Protein AF-0000000068096746 (afdb_homodimer)

InterPro domains:
  IPR000836 Phosphoribosyltransferase domain [PF00156] (31-153)
  IPR000836 Phosphoribosyltransferase domain [cd06223] (45-179)
  IPR005764 Adenine phosphoribosyl transferase [MF_00004] (11-180)
  IPR005764 Adenine phosphoribosyl transferase [TIGR01090] (11-179)
  IPR029057 Phosphoribosyltransferase-like [G3DSA:3.40.50.2020] (1-183)
  IPR029057 Phosphoribosyltransferase-like [SSF53271] (13-180)
  IPR050120 Adenine phosphoribosyltransferase [PTHR11776] (5-178)

Radius of gyration: 19.57 Å; Cα contacts (8 Å, |Δi|>4): 819; chains: 2; bounding box: 42×50×50 Å

Secondary structure (DSSP, 8-state):
-PPPHHHHHHHHHTSEEEET-SSTT-EEEETHHHHHSHHHHHHHHHHHHHHHTTTT--EEEEETTTTHHHHHHHHHHHT-EEEEEBSTT---S-EEEEEEE-SSSEEEEEEEGGG--TT-EEEEEEEEESSSHHHHHHHHHHHHTT-EEEEEEEEEE-GGG-HHHHHHHTT-EEEEEEE----/-PPPHHHHHHHHHTSEEEET-SSTT-EEEETHHHHHSHHHHHHHHHHHHHHHTTTT--EEEEETTTTHHHHHHHHHHHT-EEEEEBSTT---S-EEEEEEE-SSSEEEEEEEGGG--TT-EEEEEEEEESSSHHHHHHHHHHHHTT-EEEEEEEEEE-GGG-HHHHHHHTT-EEEEEEE----

Structure (mmCIF, N/CA/C/O backbone):
data_AF-0000000068096746-model_v1
#
loop_
_entity.id
_entity.type
_entity.pdbx_description
1 polymer 'Adenine phosphoribosyltransferase'
#
loop_
_atom_site.group_PDB
_atom_site.id
_atom_site.type_symbol
_atom_site.label_atom_id
_atom_site.label_alt_id
_atom_site.label_comp_id
_atom_site.label_asym_id
_atom_site.label_entity_id
_atom_site.label_seq_id
_atom_site.pdbx_PDB_ins_code
_atom_site.Cartn_x
_atom_site.Cartn_y
_atom_site.Cartn_z
_atom_site.occupancy
_atom_site.B_iso_or_equiv
_atom_site.auth_seq_id
_atom_site.auth_comp_id
_atom_site.auth_asym_id
_atom_site.auth_atom_id
_atom_site.pdbx_PDB_model_num
ATOM 1 N N . MET A 1 1 ? 2.129 -6.02 -24.906 1 61.53 1 MET A N 1
ATOM 2 C CA . MET A 1 1 ? 3.559 -6.168 -25.156 1 61.53 1 MET A CA 1
ATOM 3 C C . MET A 1 1 ? 4.199 -7.105 -24.141 1 61.53 1 MET A C 1
ATOM 5 O O . MET A 1 1 ? 3.797 -7.125 -22.969 1 61.53 1 MET A O 1
ATOM 9 N N . THR A 1 2 ? 4.82 -8.109 -24.594 1 82 2 THR A N 1
ATOM 10 C CA . THR A 1 2 ? 5.516 -9.086 -23.75 1 82 2 THR A CA 1
ATOM 11 C C . THR A 1 2 ? 6.84 -8.516 -23.25 1 82 2 THR A C 1
ATOM 13 O O . THR A 1 2 ? 7.543 -7.816 -23.969 1 82 2 THR A O 1
ATOM 16 N N . ALA A 1 3 ? 6.98 -8.648 -21.891 1 90.56 3 ALA A N 1
ATOM 17 C CA . ALA A 1 3 ? 8.227 -8.188 -21.297 1 90.56 3 ALA A CA 1
ATOM 18 C C . ALA A 1 3 ? 9.438 -8.766 -22.031 1 90.56 3 ALA A C 1
ATOM 20 O O . ALA A 1 3 ? 9.438 -9.945 -22.391 1 90.56 3 ALA A O 1
ATOM 21 N N . THR A 1 4 ? 10.406 -7.953 -22.297 1 94.75 4 THR A N 1
ATOM 22 C CA . THR A 1 4 ? 11.648 -8.438 -22.875 1 94.75 4 THR A CA 1
ATOM 23 C C . THR A 1 4 ? 12.562 -9.031 -21.812 1 94.75 4 THR A C 1
ATOM 25 O O . THR A 1 4 ? 12.398 -8.742 -20.625 1 94.75 4 THR A O 1
ATOM 28 N N . ALA A 1 5 ? 13.547 -9.758 -22.297 1 95.12 5 ALA A N 1
ATOM 29 C CA . ALA A 1 5 ? 14.523 -10.336 -21.391 1 95.12 5 ALA A CA 1
ATOM 30 C C . ALA A 1 5 ? 15.312 -9.242 -20.672 1 95.12 5 ALA A C 1
ATOM 32 O O . ALA A 1 5 ? 15.641 -9.383 -19.484 1 95.12 5 ALA A O 1
ATOM 33 N N . GLN A 1 6 ? 15.594 -8.195 -21.359 1 96.75 6 GLN A N 1
ATOM 34 C CA . GLN A 1 6 ? 16.359 -7.09 -20.781 1 96.75 6 GLN A CA 1
ATOM 35 C C . GLN A 1 6 ? 15.562 -6.383 -19.688 1 96.75 6 GLN A C 1
ATOM 37 O O . GLN A 1 6 ? 16.125 -5.996 -18.656 1 96.75 6 GLN A O 1
ATOM 42 N N . GLN A 1 7 ? 14.297 -6.195 -19.922 1 97.81 7 GLN A N 1
ATOM 43 C CA . GLN A 1 7 ? 13.43 -5.57 -18.938 1 97.81 7 GLN A CA 1
ATOM 44 C C . GLN A 1 7 ? 13.352 -6.414 -17.672 1 97.81 7 GLN A C 1
ATOM 46 O O . GLN A 1 7 ? 13.453 -5.887 -16.562 1 97.81 7 GLN A O 1
ATOM 51 N N . LEU A 1 8 ? 13.172 -7.715 -17.859 1 97.81 8 LEU A N 1
ATOM 52 C CA . LEU A 1 8 ? 13.055 -8.617 -16.734 1 97.81 8 LEU A CA 1
ATOM 53 C C . LEU A 1 8 ? 14.359 -8.695 -15.953 1 97.81 8 LEU A C 1
ATOM 55 O O . LEU A 1 8 ? 14.359 -8.758 -14.719 1 97.81 8 LEU A O 1
ATOM 59 N N . GLU A 1 9 ? 15.461 -8.688 -16.656 1 97.88 9 GLU A N 1
ATOM 60 C CA . GLU A 1 9 ? 16.766 -8.672 -16 1 97.88 9 GLU A CA 1
ATOM 61 C C . GLU A 1 9 ? 16.984 -7.383 -15.219 1 97.88 9 GLU A C 1
ATOM 63 O O . GLU A 1 9 ? 17.516 -7.406 -14.109 1 97.88 9 GLU A O 1
ATOM 68 N N . PHE A 1 10 ? 16.609 -6.293 -15.797 1 98.62 10 PHE A N 1
ATOM 69 C CA . PHE A 1 10 ? 16.688 -5.008 -15.109 1 98.62 10 PHE A CA 1
ATOM 70 C C . PHE A 1 10 ? 15.914 -5.051 -13.797 1 98.62 10 PHE A C 1
ATOM 72 O O . PHE A 1 10 ? 16.422 -4.609 -12.758 1 98.62 10 PHE A O 1
ATOM 79 N N . LEU A 1 11 ? 14.688 -5.621 -13.828 1 98.69 11 LEU A N 1
ATOM 80 C CA . LEU A 1 11 ? 13.875 -5.742 -12.625 1 98.69 11 LEU A CA 1
ATOM 81 C C . LEU A 1 11 ? 14.539 -6.66 -11.609 1 98.69 11 LEU A C 1
ATOM 83 O O . LEU A 1 11 ? 14.602 -6.34 -10.422 1 98.69 11 LEU A O 1
ATOM 87 N N . LYS A 1 12 ? 14.984 -7.773 -12.078 1 98.19 12 LYS A N 1
ATOM 88 C CA . LYS A 1 12 ? 15.648 -8.734 -11.195 1 98.19 12 LYS A CA 1
ATOM 89 C C . LYS A 1 12 ? 16.828 -8.094 -10.484 1 98.19 12 LYS A C 1
ATOM 91 O O . LYS A 1 12 ? 17.016 -8.289 -9.273 1 98.19 12 LYS A O 1
ATOM 96 N N . ASN A 1 13 ? 17.594 -7.25 -11.195 1 98.25 13 ASN A N 1
ATOM 97 C CA . ASN A 1 13 ? 18.797 -6.605 -10.664 1 98.25 13 ASN A CA 1
ATOM 98 C C . ASN A 1 13 ? 18.438 -5.477 -9.695 1 98.25 13 ASN A C 1
ATOM 100 O O . ASN A 1 13 ? 19.297 -5.004 -8.953 1 98.25 13 ASN A O 1
ATOM 104 N N . SER A 1 14 ? 17.234 -5.031 -9.727 1 98.5 14 SER A N 1
ATOM 105 C CA . SER A 1 14 ? 16.812 -3.953 -8.844 1 98.5 14 SER A CA 1
ATOM 106 C C . SER A 1 14 ? 16.359 -4.492 -7.488 1 98.5 14 SER A C 1
ATOM 108 O O . SER A 1 14 ? 16.078 -3.723 -6.57 1 98.5 14 SER A O 1
ATOM 110 N N . ILE A 1 15 ? 16.328 -5.824 -7.312 1 98.38 15 ILE A N 1
ATOM 111 C CA . ILE A 1 15 ? 15.898 -6.457 -6.07 1 98.38 15 ILE A CA 1
ATOM 112 C C . ILE A 1 15 ? 17.125 -6.961 -5.301 1 98.38 15 ILE A C 1
ATOM 114 O O . ILE A 1 15 ? 17.828 -7.852 -5.77 1 98.38 15 ILE A O 1
ATOM 118 N N . LYS A 1 16 ? 17.328 -6.434 -4.117 1 97.56 16 LYS A N 1
ATOM 119 C CA . LYS A 1 16 ? 18.469 -6.824 -3.283 1 97.56 16 LYS A CA 1
ATOM 120 C C . LYS A 1 16 ? 18.188 -8.141 -2.562 1 97.56 16 LYS A C 1
ATOM 122 O O . LYS A 1 16 ? 17.062 -8.391 -2.125 1 97.56 16 LYS A O 1
ATOM 127 N N . SER A 1 17 ? 19.156 -8.922 -2.459 1 96.69 17 SER A N 1
ATOM 128 C CA . SER A 1 17 ? 19.109 -10.141 -1.659 1 96.69 17 SER A CA 1
ATOM 129 C C . SER A 1 17 ? 19.812 -9.953 -0.317 1 96.69 17 SER A C 1
ATOM 131 O O . SER A 1 17 ? 20.953 -9.492 -0.265 1 96.69 17 SER A O 1
ATOM 133 N N . ILE A 1 18 ? 19.109 -10.258 0.713 1 96.62 18 ILE A N 1
ATOM 134 C CA . ILE A 1 18 ? 19.625 -10.078 2.066 1 96.62 18 ILE A CA 1
ATOM 135 C C . ILE A 1 18 ? 19.828 -11.445 2.721 1 96.62 18 ILE A C 1
ATOM 137 O O . ILE A 1 18 ? 18.875 -12.188 2.936 1 96.62 18 ILE A O 1
ATOM 141 N N . GLN A 1 19 ? 20.969 -11.711 3.08 1 95 19 GLN A N 1
ATOM 142 C CA . GLN A 1 19 ? 21.312 -12.984 3.701 1 95 19 GLN A CA 1
ATOM 143 C C . GLN A 1 19 ? 20.844 -13.039 5.148 1 95 19 GLN A C 1
ATOM 145 O O . GLN A 1 19 ? 20.891 -12.039 5.863 1 95 19 GLN A O 1
ATOM 150 N N . ASP A 1 20 ? 20.375 -14.266 5.648 1 94.25 20 ASP A N 1
ATOM 151 C CA . ASP A 1 20 ? 20.094 -14.586 7.043 1 94.25 20 ASP A CA 1
ATOM 152 C C . ASP A 1 20 ? 18.984 -13.688 7.598 1 94.25 20 ASP A C 1
ATOM 154 O O . ASP A 1 20 ? 19.094 -13.172 8.711 1 94.25 20 ASP A O 1
ATOM 158 N N . TYR A 1 21 ? 18 -13.438 6.785 1 93.06 21 TYR A N 1
ATOM 159 C CA . TYR A 1 21 ? 16.828 -12.672 7.188 1 93.06 21 TYR A CA 1
ATOM 160 C C . TYR A 1 21 ? 15.547 -13.383 6.777 1 93.06 21 TYR A C 1
ATOM 162 O O . TYR A 1 21 ? 15.414 -13.828 5.633 1 93.06 21 TYR A O 1
ATOM 170 N N . PRO A 1 22 ? 14.633 -13.438 7.664 1 90.44 22 PRO A N 1
ATOM 171 C CA . PRO A 1 22 ? 14.609 -12.969 9.055 1 90.44 22 PRO A CA 1
ATOM 172 C C . PRO A 1 22 ? 15.383 -13.891 10 1 90.44 22 PRO A C 1
ATOM 174 O O . PRO A 1 22 ? 15.609 -13.539 11.156 1 90.44 22 PRO A O 1
ATOM 177 N N . LYS A 1 23 ? 15.758 -15.109 9.453 1 91 23 LYS A N 1
ATOM 178 C CA . LYS A 1 23 ? 16.547 -16.047 10.25 1 91 23 LYS A CA 1
ATOM 179 C C . LYS A 1 23 ? 17.781 -16.516 9.477 1 91 23 LYS A C 1
ATOM 181 O O . LYS A 1 23 ? 17.828 -16.422 8.25 1 91 23 LYS A O 1
ATOM 186 N N . PRO A 1 24 ? 18.688 -17.016 10.266 1 92.94 24 PRO A N 1
ATOM 187 C CA . PRO A 1 24 ? 19.891 -17.531 9.594 1 92.94 24 PRO A CA 1
ATOM 188 C C . PRO A 1 24 ? 19.562 -18.578 8.531 1 92.94 24 PRO A C 1
ATOM 190 O O . PRO A 1 24 ? 18.703 -19.438 8.742 1 92.94 24 PRO A O 1
ATOM 193 N N . GLY A 1 25 ? 20.266 -18.5 7.312 1 91.44 25 GLY A N 1
ATOM 194 C CA . GLY A 1 25 ? 20.094 -19.484 6.266 1 91.44 25 GLY A CA 1
ATOM 195 C C . GLY A 1 25 ? 19.109 -19.062 5.191 1 91.44 25 GLY A C 1
ATOM 196 O O . GLY A 1 25 ? 19.047 -19.672 4.121 1 91.44 25 GLY A O 1
ATOM 197 N N . ILE A 1 26 ? 18.375 -18 5.434 1 90.81 26 ILE A N 1
ATOM 198 C CA . ILE A 1 26 ? 17.344 -17.562 4.492 1 90.81 26 ILE A CA 1
ATOM 199 C C . ILE A 1 26 ? 17.891 -16.391 3.66 1 90.81 26 ILE A C 1
ATOM 201 O O . ILE A 1 26 ? 18.547 -15.5 4.191 1 90.81 26 ILE A O 1
ATOM 205 N N . LEU A 1 27 ? 17.703 -16.547 2.375 1 94.5 27 LEU A N 1
ATOM 206 C CA . LEU A 1 27 ? 18 -15.445 1.474 1 94.5 27 LEU A CA 1
ATOM 207 C C . LEU A 1 27 ? 16.75 -14.656 1.146 1 94.5 27 LEU A C 1
ATOM 209 O O . LEU A 1 27 ? 15.938 -15.086 0.32 1 94.5 27 LEU A O 1
ATOM 213 N N . PHE A 1 28 ? 16.672 -13.508 1.699 1 95.69 28 PHE A N 1
ATOM 214 C CA . PHE A 1 28 ? 15.477 -12.68 1.572 1 95.69 28 PHE A CA 1
ATOM 215 C C . PHE A 1 28 ? 15.57 -11.773 0.35 1 95.69 28 PHE A C 1
ATOM 217 O O . PHE A 1 28 ? 16.594 -11.141 0.119 1 95.69 28 PHE A O 1
ATOM 224 N N . ARG A 1 29 ? 14.531 -11.711 -0.414 1 97 29 ARG A N 1
ATOM 225 C CA . ARG A 1 29 ? 14.445 -10.805 -1.557 1 97 29 ARG A CA 1
ATOM 226 C C . ARG A 1 29 ? 13.703 -9.523 -1.186 1 97 29 ARG A C 1
ATOM 228 O O . ARG A 1 29 ? 12.484 -9.531 -0.999 1 97 29 ARG A O 1
ATOM 235 N N . ASP A 1 30 ? 14.445 -8.492 -1.11 1 97.38 30 ASP A N 1
ATOM 236 C CA . ASP A 1 30 ? 13.914 -7.211 -0.64 1 97.38 30 ASP A CA 1
ATOM 237 C C . ASP A 1 30 ? 13.305 -6.414 -1.789 1 97.38 30 ASP A C 1
ATOM 239 O O . ASP A 1 30 ? 14.016 -5.715 -2.512 1 97.38 30 ASP A O 1
ATOM 243 N N . VAL A 1 31 ? 12.031 -6.43 -1.848 1 97.75 31 VAL A N 1
ATOM 244 C CA . VAL A 1 31 ? 11.328 -5.766 -2.941 1 97.75 31 VAL A CA 1
ATOM 245 C C . VAL A 1 31 ? 11.398 -4.25 -2.752 1 97.75 31 VAL A C 1
ATOM 247 O O . VAL A 1 31 ? 11.141 -3.49 -3.689 1 97.75 31 VAL A O 1
ATOM 250 N N . THR A 1 32 ? 11.758 -3.727 -1.54 1 98.25 32 THR A N 1
ATOM 251 C CA . THR A 1 32 ? 11.773 -2.287 -1.304 1 98.25 32 THR A CA 1
ATOM 252 C C . THR A 1 32 ? 12.836 -1.61 -2.156 1 98.25 32 THR A C 1
ATOM 254 O O . THR A 1 32 ? 12.68 -0.453 -2.553 1 98.25 32 THR A O 1
ATOM 257 N N . SER A 1 33 ? 13.906 -2.355 -2.484 1 98.5 33 SER A N 1
ATOM 258 C CA . SER A 1 33 ? 14.945 -1.767 -3.328 1 98.5 33 SER A CA 1
ATOM 259 C C . SER A 1 33 ? 14.414 -1.479 -4.73 1 98.5 33 SER A C 1
ATOM 261 O O . SER A 1 33 ? 14.82 -0.502 -5.363 1 98.5 33 SER A O 1
ATOM 263 N N . LEU A 1 34 ? 13.523 -2.279 -5.199 1 98.81 34 LEU A N 1
ATOM 264 C CA . LEU A 1 34 ? 12.867 -2.031 -6.477 1 98.81 34 LEU A CA 1
ATOM 265 C C . LEU A 1 34 ? 12.008 -0.77 -6.41 1 98.81 34 LEU A C 1
ATOM 267 O O . LEU A 1 34 ? 12.023 0.041 -7.34 1 98.81 34 LEU A O 1
ATOM 271 N N . LEU A 1 35 ? 11.281 -0.521 -5.32 1 98.81 35 LEU A N 1
ATOM 272 C CA . LEU A 1 35 ? 10.422 0.641 -5.125 1 98.81 35 LEU A CA 1
ATOM 273 C C . LEU A 1 35 ? 11.234 1.932 -5.16 1 98.81 35 LEU A C 1
ATOM 275 O O . LEU A 1 35 ? 10.734 2.973 -5.598 1 98.81 35 LEU A O 1
ATOM 279 N N . GLU A 1 36 ? 12.438 1.847 -4.684 1 98.19 36 GLU A N 1
ATOM 280 C CA . GLU A 1 36 ? 13.305 3.012 -4.539 1 98.19 36 GLU A CA 1
ATOM 281 C C . GLU A 1 36 ? 13.836 3.475 -5.891 1 98.19 36 GLU A C 1
ATOM 283 O O . GLU A 1 36 ? 14.273 4.617 -6.035 1 98.19 36 GLU A O 1
ATOM 288 N N . ASP A 1 37 ? 13.844 2.57 -6.844 1 98.44 37 ASP A N 1
ATOM 289 C CA . ASP A 1 37 ? 14.25 2.885 -8.211 1 98.44 37 ASP A CA 1
ATOM 290 C C . ASP A 1 37 ? 13.039 3.262 -9.07 1 98.44 37 ASP A C 1
ATOM 292 O O . ASP A 1 37 ? 12.258 2.396 -9.453 1 98.44 37 ASP A O 1
ATOM 296 N N . PRO A 1 38 ? 12.938 4.559 -9.422 1 98.56 38 PRO A N 1
ATOM 297 C CA . PRO A 1 38 ? 11.719 5.012 -10.109 1 98.56 38 PRO A CA 1
ATOM 298 C C . PRO A 1 38 ? 11.484 4.285 -11.43 1 98.56 38 PRO A C 1
ATOM 300 O O . PRO A 1 38 ? 10.336 3.98 -11.773 1 98.56 38 PRO A O 1
ATOM 303 N N . LYS A 1 39 ? 12.484 3.975 -12.133 1 98.75 39 LYS A N 1
ATOM 304 C CA . LYS A 1 39 ? 12.328 3.301 -13.422 1 98.75 39 LYS A CA 1
ATOM 305 C C . LYS A 1 39 ? 11.914 1.846 -13.234 1 98.75 39 LYS A C 1
ATOM 307 O O . LYS A 1 39 ? 11.047 1.347 -13.953 1 98.75 39 LYS A O 1
ATOM 312 N N . ALA A 1 40 ? 12.523 1.181 -12.297 1 98.88 40 ALA A N 1
ATOM 313 C CA . ALA A 1 40 ? 12.172 -0.211 -12.031 1 98.88 40 ALA A CA 1
ATOM 314 C C . ALA A 1 40 ? 10.734 -0.328 -11.523 1 98.88 40 ALA A C 1
ATOM 316 O O . ALA A 1 40 ? 9.992 -1.21 -11.961 1 98.88 40 ALA A O 1
ATOM 317 N N . TYR A 1 41 ? 10.414 0.565 -10.625 1 98.88 41 TYR A N 1
ATOM 318 C CA . TYR A 1 41 ? 9.062 0.553 -10.078 1 98.88 41 TYR A CA 1
ATOM 319 C C . TYR A 1 41 ? 8.023 0.779 -11.164 1 98.88 41 TYR A C 1
ATOM 321 O O . TYR A 1 41 ? 7.086 -0.007 -11.312 1 98.88 41 TYR A O 1
ATOM 329 N N . ALA A 1 42 ? 8.219 1.791 -11.977 1 98.88 42 ALA A N 1
ATOM 330 C CA . ALA A 1 42 ? 7.301 2.111 -13.07 1 98.88 42 ALA A CA 1
ATOM 331 C C . ALA A 1 42 ? 7.203 0.954 -14.062 1 98.88 42 ALA A C 1
ATOM 333 O O . ALA A 1 42 ? 6.105 0.594 -14.492 1 98.88 42 ALA A O 1
ATOM 334 N N . LEU A 1 43 ? 8.328 0.347 -14.359 1 98.88 43 LEU A N 1
ATOM 335 C CA . LEU A 1 43 ? 8.352 -0.751 -15.32 1 98.88 43 LEU A CA 1
ATOM 336 C C . LEU A 1 43 ? 7.57 -1.95 -14.797 1 98.88 43 LEU A C 1
ATOM 338 O O . LEU A 1 43 ? 6.836 -2.594 -15.555 1 98.88 43 LEU A O 1
ATOM 342 N N . SER A 1 44 ? 7.73 -2.244 -13.516 1 98.88 44 SER A N 1
ATOM 343 C CA . SER A 1 44 ? 7.023 -3.385 -12.945 1 98.88 44 SER A CA 1
ATOM 344 C C . SER A 1 44 ? 5.512 -3.213 -13.055 1 98.88 44 SER A C 1
ATOM 346 O O . SER A 1 44 ? 4.801 -4.156 -13.414 1 98.88 44 SER A O 1
ATOM 348 N N . ILE A 1 45 ? 5.027 -2.023 -12.805 1 98.88 45 ILE A N 1
ATOM 349 C CA . ILE A 1 45 ? 3.6 -1.746 -12.898 1 98.88 45 ILE A CA 1
ATOM 350 C C . ILE A 1 45 ? 3.154 -1.826 -14.359 1 98.88 45 ILE A C 1
ATOM 352 O O . ILE A 1 45 ? 2.127 -2.436 -14.664 1 98.88 45 ILE A O 1
ATOM 356 N N . GLU A 1 46 ? 3.912 -1.231 -15.203 1 98.75 46 GLU A N 1
ATOM 357 C CA . GLU A 1 46 ? 3.584 -1.199 -16.625 1 98.75 46 GLU A CA 1
ATOM 358 C C . GLU A 1 46 ? 3.43 -2.609 -17.188 1 98.75 46 GLU A C 1
ATOM 360 O O . GLU A 1 46 ? 2.479 -2.891 -17.922 1 98.75 46 GLU A O 1
ATOM 365 N N . LEU A 1 47 ? 4.32 -3.486 -16.891 1 98.81 47 LEU A N 1
ATOM 366 C CA . LEU A 1 47 ? 4.297 -4.848 -17.406 1 98.81 47 LEU A CA 1
ATOM 367 C C . LEU A 1 47 ? 3.076 -5.605 -16.906 1 98.81 47 LEU A C 1
ATOM 369 O O . LEU A 1 47 ? 2.445 -6.348 -17.656 1 98.81 47 LEU A O 1
ATOM 373 N N . LEU A 1 48 ? 2.727 -5.434 -15.641 1 98.75 48 LEU A N 1
ATOM 374 C CA . LEU A 1 48 ? 1.549 -6.098 -15.094 1 98.75 48 LEU A CA 1
ATOM 375 C C . LEU A 1 48 ? 0.273 -5.543 -15.719 1 98.75 48 LEU A C 1
ATOM 377 O O . LEU A 1 48 ? -0.636 -6.301 -16.062 1 98.75 48 LEU A O 1
ATOM 381 N N . VAL A 1 49 ? 0.19 -4.227 -15.859 1 98.81 49 VAL A N 1
ATOM 382 C CA . VAL A 1 49 ? -0.979 -3.596 -16.469 1 98.81 49 VAL A CA 1
ATOM 383 C C . VAL A 1 49 ? -1.145 -4.082 -17.906 1 98.81 49 VAL A C 1
ATOM 385 O O . VAL A 1 49 ? -2.25 -4.438 -18.312 1 98.81 49 VAL A O 1
ATOM 388 N N . GLU A 1 50 ? -0.055 -4.113 -18.641 1 98.56 50 GLU A N 1
ATOM 389 C CA . GLU A 1 50 ? -0.101 -4.555 -20.031 1 98.56 50 GLU A CA 1
ATOM 390 C C . GLU A 1 50 ? -0.577 -6 -20.141 1 98.56 50 GLU A C 1
ATOM 392 O O . GLU A 1 50 ? -1.366 -6.34 -21.016 1 98.56 50 GLU A O 1
ATOM 397 N N . ARG A 1 51 ? -0.156 -6.816 -19.234 1 97.88 51 ARG A N 1
ATOM 398 C CA . ARG A 1 51 ? -0.502 -8.234 -19.234 1 97.88 51 ARG A CA 1
ATOM 399 C C . ARG A 1 51 ? -2.008 -8.43 -19.094 1 97.88 51 ARG A C 1
ATOM 401 O O . ARG A 1 51 ? -2.582 -9.352 -19.672 1 97.88 51 ARG A O 1
ATOM 408 N N . TYR A 1 52 ? -2.652 -7.535 -18.359 1 98.31 52 TYR A N 1
ATOM 409 C CA . TYR A 1 52 ? -4.023 -7.832 -17.953 1 98.31 52 TYR A CA 1
ATOM 410 C C . TYR A 1 52 ? -4.992 -6.797 -18.516 1 98.31 52 TYR A C 1
ATOM 412 O O . TYR A 1 52 ? -6.191 -6.836 -18.234 1 98.31 52 TYR A O 1
ATOM 420 N N . LYS A 1 53 ? -4.527 -5.82 -19.312 1 97.69 53 LYS A N 1
ATOM 421 C CA . LYS A 1 53 ? -5.34 -4.711 -19.797 1 97.69 53 LYS A CA 1
ATOM 422 C C . LYS A 1 53 ? -6.531 -5.211 -20.594 1 97.69 53 LYS A C 1
ATOM 424 O O . LYS A 1 53 ? -7.586 -4.57 -20.625 1 97.69 53 LYS A O 1
ATOM 429 N N . ASN A 1 54 ? -6.434 -6.379 -21.234 1 97.69 54 ASN A N 1
ATOM 430 C CA . ASN A 1 54 ? -7.52 -6.902 -22.062 1 97.69 54 ASN A CA 1
ATOM 431 C C . ASN A 1 54 ? -8.133 -8.156 -21.453 1 97.69 54 ASN A C 1
ATOM 433 O O . ASN A 1 54 ? -8.797 -8.93 -22.141 1 97.69 54 ASN A O 1
ATOM 437 N N . ALA A 1 55 ? -7.961 -8.383 -20.188 1 97.69 55 ALA A N 1
ATOM 438 C CA . ALA A 1 55 ? -8.398 -9.625 -19.562 1 97.69 55 ALA A CA 1
ATOM 439 C C . ALA A 1 55 ? -9.789 -9.461 -18.953 1 97.69 55 ALA A C 1
ATOM 441 O O . ALA A 1 55 ? -10.328 -10.406 -18.359 1 97.69 55 ALA A O 1
ATOM 442 N N . GLY A 1 56 ? -10.352 -8.281 -19.016 1 98.25 56 GLY A N 1
ATOM 443 C CA . GLY A 1 56 ? -11.695 -8.055 -18.5 1 98.25 56 GLY A CA 1
ATOM 444 C C . GLY A 1 56 ? -11.742 -7.926 -17 1 98.25 56 GLY A C 1
ATOM 445 O O . GLY A 1 56 ? -12.789 -8.164 -16.391 1 98.25 56 GLY A O 1
ATOM 446 N N . ILE A 1 57 ? -10.664 -7.625 -16.375 1 98.81 57 ILE A N 1
ATOM 447 C CA . ILE A 1 57 ? -10.586 -7.449 -14.93 1 98.81 57 ILE A CA 1
ATOM 448 C C . ILE A 1 57 ? -11.492 -6.305 -14.5 1 98.81 57 ILE A C 1
ATOM 450 O O . ILE A 1 57 ? -11.5 -5.238 -15.117 1 98.81 57 ILE A O 1
ATOM 454 N N . THR A 1 58 ? -12.219 -6.551 -13.438 1 98.81 58 THR A N 1
ATOM 455 C CA . THR A 1 58 ? -13.117 -5.504 -12.961 1 98.81 58 THR A CA 1
ATOM 456 C C . THR A 1 58 ? -12.68 -4.984 -11.594 1 98.81 58 THR A C 1
ATOM 458 O O . THR A 1 58 ? -13.133 -3.932 -11.148 1 98.81 58 THR A O 1
ATOM 461 N N . LYS A 1 59 ? -11.789 -5.758 -10.875 1 98.75 59 LYS A N 1
ATOM 462 C CA . LYS A 1 59 ? -11.234 -5.367 -9.578 1 98.75 59 LYS A CA 1
ATOM 463 C C . LYS A 1 59 ? -9.844 -5.945 -9.375 1 98.75 59 LYS A C 1
ATOM 465 O O . LYS A 1 59 ? -9.539 -7.035 -9.867 1 98.75 59 LYS A O 1
ATOM 470 N N . VAL A 1 60 ? -9.07 -5.266 -8.695 1 98.94 60 VAL A N 1
ATOM 471 C CA . VAL A 1 60 ? -7.793 -5.789 -8.227 1 98.94 60 VAL A CA 1
ATOM 472 C C . VAL A 1 60 ? -7.809 -5.914 -6.707 1 98.94 60 VAL A C 1
ATOM 474 O O . VAL A 1 60 ? -8.266 -5.008 -6.008 1 98.94 60 VAL A O 1
ATOM 477 N N . VAL A 1 61 ? -7.398 -7.016 -6.215 1 98.94 61 VAL A N 1
ATOM 478 C CA . VAL A 1 61 ? -7.289 -7.262 -4.781 1 98.94 61 VAL A CA 1
ATOM 479 C C . VAL A 1 61 ? -5.816 -7.402 -4.391 1 98.94 61 VAL A C 1
ATOM 481 O O . VAL A 1 61 ? -5.043 -8.055 -5.094 1 98.94 61 VAL A O 1
ATOM 484 N N . GLY A 1 62 ? -5.434 -6.75 -3.355 1 98.75 62 GLY A N 1
ATOM 485 C CA . GLY A 1 62 ? -4.098 -6.855 -2.789 1 98.75 62 GLY A CA 1
ATOM 486 C C . GLY A 1 62 ? -4.102 -7.156 -1.303 1 98.75 62 GLY A C 1
ATOM 487 O O . GLY A 1 62 ? -4.945 -6.645 -0.563 1 98.75 62 GLY A O 1
ATOM 488 N N . THR A 1 63 ? -3.109 -7.844 -0.836 1 97.56 63 THR A N 1
ATOM 489 C CA . THR A 1 63 ? -3.033 -8.25 0.563 1 97.56 63 THR A CA 1
ATOM 490 C C . THR A 1 63 ? -2.039 -7.379 1.324 1 97.56 63 THR A C 1
ATOM 492 O O . THR A 1 63 ? -0.99 -7.012 0.79 1 97.56 63 THR A O 1
ATOM 495 N N . GLU A 1 64 ? -2.342 -7.039 2.553 1 96.75 64 GLU A N 1
ATOM 496 C CA . GLU A 1 64 ? -1.482 -6.223 3.402 1 96.75 64 GLU A CA 1
ATOM 497 C C . GLU A 1 64 ? -0.149 -6.914 3.67 1 96.75 64 GLU A C 1
ATOM 499 O O . GLU A 1 64 ? -0.115 -8.102 4.008 1 96.75 64 GLU A O 1
ATOM 504 N N . ALA A 1 65 ? 0.881 -6.094 3.617 1 96.88 65 ALA A N 1
ATOM 505 C CA . ALA A 1 65 ? 0.947 -4.68 3.262 1 96.88 65 ALA A CA 1
ATOM 506 C C . ALA A 1 65 ? 1.604 -4.484 1.899 1 96.88 65 ALA A C 1
ATOM 508 O O . ALA A 1 65 ? 1.241 -3.572 1.152 1 96.88 65 ALA A O 1
ATOM 509 N N . ARG A 1 66 ? 2.57 -5.488 1.615 1 98.12 66 ARG A N 1
ATOM 510 C CA . ARG A 1 66 ? 3.396 -5.262 0.434 1 98.12 66 ARG A CA 1
ATOM 511 C C . ARG A 1 66 ? 2.586 -5.445 -0.844 1 98.12 66 ARG A C 1
ATOM 513 O O . ARG A 1 66 ? 2.902 -4.852 -1.877 1 98.12 66 ARG A O 1
ATOM 520 N N . GLY A 1 67 ? 1.497 -6.156 -0.722 1 98.5 67 GLY A N 1
ATOM 521 C CA . GLY A 1 67 ? 0.599 -6.281 -1.859 1 98.5 67 GLY A CA 1
ATOM 522 C C . GLY A 1 67 ? 0.006 -4.953 -2.297 1 98.5 67 GLY A C 1
ATOM 523 O O . GLY A 1 67 ? -0.388 -4.797 -3.455 1 98.5 67 GLY A O 1
ATOM 524 N N . PHE A 1 68 ? -0.103 -4.004 -1.36 1 98.88 68 PHE A N 1
ATOM 525 C CA . PHE A 1 68 ? -0.653 -2.689 -1.663 1 98.88 68 PHE A CA 1
ATOM 526 C C . PHE A 1 68 ? 0.257 -1.931 -2.623 1 98.88 68 PHE A C 1
ATOM 528 O O . PHE A 1 68 ? -0.221 -1.188 -3.484 1 98.88 68 PHE A O 1
ATOM 535 N N . LEU A 1 69 ? 1.52 -2.174 -2.516 1 98.88 69 LEU A N 1
ATOM 536 C CA . LEU A 1 69 ? 2.545 -1.404 -3.213 1 98.88 69 LEU A CA 1
ATOM 537 C C . LEU A 1 69 ? 2.494 -1.666 -4.715 1 98.88 69 LEU A C 1
ATOM 539 O O . LEU A 1 69 ? 3.029 -0.884 -5.504 1 98.88 69 LEU A O 1
ATOM 543 N N . PHE A 1 70 ? 1.877 -2.771 -5.074 1 98.94 70 PHE A N 1
ATOM 544 C CA . PHE A 1 70 ? 1.822 -3.152 -6.48 1 98.94 70 PHE A CA 1
ATOM 545 C C . PHE A 1 70 ? 0.378 -3.281 -6.949 1 98.94 70 PHE A C 1
ATOM 547 O O . PHE A 1 70 ? 0.028 -2.811 -8.031 1 98.94 70 PHE A O 1
ATOM 554 N N . GLY A 1 71 ? -0.47 -3.844 -6.09 1 98.94 71 GLY A N 1
ATOM 555 C CA . GLY A 1 71 ? -1.863 -4.043 -6.457 1 98.94 71 GLY A CA 1
ATOM 556 C C . GLY A 1 71 ? -2.604 -2.744 -6.715 1 98.94 71 GLY A C 1
ATOM 557 O O . GLY A 1 71 ? -3.352 -2.633 -7.691 1 98.94 71 GLY A O 1
ATOM 558 N N . ALA A 1 72 ? -2.387 -1.785 -5.855 1 98.88 72 ALA A N 1
ATOM 559 C CA . ALA A 1 72 ? -3.078 -0.504 -5.973 1 98.88 72 ALA A CA 1
ATOM 560 C C . ALA A 1 72 ? -2.684 0.22 -7.254 1 98.88 72 ALA A C 1
ATOM 562 O O . ALA A 1 72 ? -3.545 0.604 -8.047 1 98.88 72 ALA A O 1
ATOM 563 N N . PRO A 1 73 ? -1.394 0.35 -7.586 1 98.94 73 PRO A N 1
ATOM 564 C CA . PRO A 1 73 ? -1.004 0.969 -8.852 1 98.94 73 PRO A CA 1
ATOM 565 C C . PRO A 1 73 ? -1.519 0.2 -10.07 1 98.94 73 PRO A C 1
ATOM 567 O O . PRO A 1 73 ? -1.875 0.807 -11.078 1 98.94 73 PRO A O 1
ATOM 570 N N . VAL A 1 74 ? -1.532 -1.115 -9.969 1 98.94 74 VAL A N 1
ATOM 571 C CA . VAL A 1 74 ? -2.037 -1.909 -11.086 1 98.94 74 VAL A CA 1
ATOM 572 C C . VAL A 1 74 ? -3.521 -1.616 -11.297 1 98.94 74 VAL A C 1
ATOM 574 O O . VAL A 1 74 ? -3.977 -1.474 -12.438 1 98.94 74 VAL A O 1
ATOM 577 N N . ALA A 1 75 ? -4.301 -1.536 -10.203 1 98.94 75 ALA A N 1
ATOM 578 C CA . ALA A 1 75 ? -5.715 -1.184 -10.297 1 98.94 75 ALA A CA 1
ATOM 579 C C . ALA A 1 75 ? -5.898 0.159 -11 1 98.94 75 ALA A C 1
ATOM 581 O O . ALA A 1 75 ? -6.758 0.296 -11.875 1 98.94 75 ALA A O 1
ATOM 582 N N . LEU A 1 76 ? -5.055 1.132 -10.633 1 98.94 76 LEU A N 1
ATOM 583 C CA . LEU A 1 76 ? -5.094 2.449 -11.258 1 98.94 76 LEU A CA 1
ATOM 584 C C . LEU A 1 76 ? -4.797 2.35 -12.75 1 98.94 76 LEU A C 1
ATOM 586 O O . LEU A 1 76 ? -5.5 2.947 -13.57 1 98.94 76 LEU A O 1
ATOM 590 N N . GLY A 1 77 ? -3.793 1.564 -13.125 1 98.88 77 GLY A N 1
ATOM 591 C CA . GLY A 1 77 ? -3.416 1.393 -14.523 1 98.88 77 GLY A CA 1
ATOM 592 C C . GLY A 1 77 ? -4.492 0.718 -15.352 1 98.88 77 GLY A C 1
ATOM 593 O O . GLY A 1 77 ? -4.641 1.007 -16.547 1 98.88 77 GLY A O 1
ATOM 594 N N . LEU A 1 78 ? -5.246 -0.165 -14.68 1 98.88 78 LEU A N 1
ATOM 595 C CA . LEU A 1 78 ? -6.305 -0.898 -15.367 1 98.88 78 LEU A CA 1
ATOM 596 C C . LEU A 1 78 ? -7.609 -0.111 -15.352 1 98.88 78 LEU A C 1
ATOM 598 O O . LEU A 1 78 ? -8.57 -0.475 -16.031 1 98.88 78 LEU A O 1
ATOM 602 N N . GLY A 1 79 ? -7.648 0.959 -14.531 1 98.69 79 GLY A N 1
ATOM 603 C CA . GLY A 1 79 ? -8.859 1.763 -14.43 1 98.69 79 GLY A CA 1
ATOM 604 C C . GLY A 1 79 ? -9.977 1.065 -13.672 1 98.69 79 GLY A C 1
ATOM 605 O O . GLY A 1 79 ? -11.148 1.205 -14.023 1 98.69 79 GLY A O 1
ATOM 606 N N . VAL A 1 80 ? -9.664 0.272 -12.688 1 98.81 80 VAL A N 1
ATOM 607 C CA . VAL A 1 80 ? -10.656 -0.459 -11.906 1 98.81 80 VAL A CA 1
ATOM 608 C C . VAL A 1 80 ? -10.445 -0.19 -10.422 1 98.81 80 VAL A C 1
ATOM 610 O O . VAL A 1 80 ? -9.453 0.433 -10.031 1 98.81 80 VAL A O 1
ATOM 613 N N . GLY A 1 81 ? -11.352 -0.61 -9.555 1 98.56 81 GLY A N 1
ATOM 614 C CA . GLY A 1 81 ? -11.242 -0.419 -8.117 1 98.56 81 GLY A CA 1
ATOM 615 C C . GLY A 1 81 ? -10.227 -1.339 -7.469 1 98.56 81 GLY A C 1
ATOM 616 O O . GLY A 1 81 ? -9.875 -2.377 -8.031 1 98.56 81 GLY A O 1
ATOM 617 N N . PHE A 1 82 ? -9.773 -0.929 -6.371 1 98.94 82 PHE A N 1
ATOM 618 C CA . PHE A 1 82 ? -8.852 -1.719 -5.566 1 98.94 82 PHE A CA 1
ATOM 619 C C . PHE A 1 82 ? -9.5 -2.131 -4.25 1 98.94 82 PHE A C 1
ATOM 621 O O . PHE A 1 82 ? -10.156 -1.32 -3.594 1 98.94 82 PHE A O 1
ATOM 628 N N . VAL A 1 83 ? -9.312 -3.359 -3.883 1 98.94 83 VAL A N 1
ATOM 629 C CA . VAL A 1 83 ? -9.875 -3.91 -2.654 1 98.94 83 VAL A CA 1
ATOM 630 C C . VAL A 1 83 ? -8.75 -4.457 -1.774 1 98.94 83 VAL A C 1
ATOM 632 O O . VAL A 1 83 ? -8.062 -5.406 -2.154 1 98.94 83 VAL A O 1
ATOM 635 N N . PRO A 1 84 ? -8.594 -3.904 -0.637 1 98.94 84 PRO A N 1
ATOM 636 C CA . PRO A 1 84 ? -7.578 -4.438 0.275 1 98.94 84 PRO A CA 1
ATOM 637 C C . PRO A 1 84 ? -8.078 -5.629 1.086 1 98.94 84 PRO A C 1
ATOM 639 O O . PRO A 1 84 ? -9.227 -5.629 1.547 1 98.94 84 PRO A O 1
ATOM 642 N N . VAL A 1 85 ? -7.289 -6.625 1.171 1 98.81 85 VAL A N 1
ATOM 643 C CA . VAL A 1 85 ? -7.434 -7.715 2.129 1 98.81 85 VAL A CA 1
ATOM 644 C C . VAL A 1 85 ? -6.445 -7.531 3.277 1 98.81 85 VAL A C 1
ATOM 646 O O . VAL A 1 85 ? -5.25 -7.328 3.053 1 98.81 85 VAL A O 1
ATOM 649 N N . ARG A 1 86 ? -6.973 -7.559 4.496 1 98.62 86 ARG A N 1
ATOM 650 C CA . ARG A 1 86 ? -6.129 -7.172 5.617 1 98.62 86 ARG A CA 1
ATOM 651 C C . ARG A 1 86 ? -6.289 -8.141 6.785 1 98.62 86 ARG A C 1
ATOM 653 O O . ARG A 1 86 ? -7.16 -9.016 6.758 1 98.62 86 ARG A O 1
ATOM 660 N N . LYS A 1 87 ? -5.363 -8.016 7.715 1 97 87 LYS A N 1
ATOM 661 C CA . LYS A 1 87 ? -5.477 -8.773 8.961 1 97 87 LYS A CA 1
ATOM 662 C C . LYS A 1 87 ? -6.707 -8.344 9.758 1 97 87 LYS A C 1
ATOM 664 O O . LYS A 1 87 ? -7.309 -7.305 9.461 1 97 87 LYS A O 1
ATOM 669 N N . PRO A 1 88 ? -7.078 -9.18 10.766 1 96.69 88 PRO A N 1
ATOM 670 C CA . PRO A 1 88 ? -8.297 -8.883 11.523 1 96.69 88 PRO A CA 1
ATOM 671 C C . PRO A 1 88 ? -8.266 -7.508 12.18 1 96.69 88 PRO A C 1
ATOM 673 O O . PRO A 1 88 ? -7.215 -7.074 12.656 1 96.69 88 PRO A O 1
ATOM 676 N N . ARG A 1 89 ? -9.453 -6.812 12.164 1 94.38 89 ARG A N 1
ATOM 677 C CA . ARG A 1 89 ? -9.727 -5.586 12.906 1 94.38 89 ARG A CA 1
ATOM 678 C C . ARG A 1 89 ? -9.117 -4.375 12.203 1 94.38 89 ARG A C 1
ATOM 680 O O . ARG A 1 89 ? -8.984 -3.305 12.805 1 94.38 89 ARG A O 1
ATOM 687 N N . LYS A 1 90 ? -8.727 -4.586 10.914 1 96.5 90 LYS A N 1
ATOM 688 C CA . LYS A 1 90 ? -8.133 -3.471 10.18 1 96.5 90 LYS A CA 1
ATOM 689 C C . LYS A 1 90 ? -9.117 -2.895 9.164 1 96.5 90 LYS A C 1
ATOM 691 O O . LYS A 1 90 ? -8.805 -1.919 8.477 1 96.5 90 LYS A O 1
ATOM 696 N N . LEU A 1 91 ? -10.273 -3.479 9.07 1 98.06 91 LEU A N 1
ATOM 697 C CA . LEU A 1 91 ? -11.336 -3.041 8.172 1 98.06 91 LEU A CA 1
ATOM 698 C C . LEU A 1 91 ? -12.586 -2.639 8.945 1 98.06 91 LEU A C 1
ATOM 700 O O . LEU A 1 91 ? -13.023 -3.365 9.836 1 98.06 91 LEU A O 1
ATOM 704 N N . PRO A 1 92 ? -13.18 -1.529 8.594 1 97.19 92 PRO A N 1
ATOM 705 C CA . PRO A 1 92 ? -14.172 -0.927 9.492 1 97.19 92 PRO A CA 1
ATOM 706 C C . PRO A 1 92 ? -15.594 -1.397 9.203 1 97.19 92 PRO A C 1
ATOM 708 O O . PRO A 1 92 ? -16.5 -1.203 10.023 1 97.19 92 PRO A O 1
ATOM 711 N N . ARG A 1 93 ? -15.844 -1.891 8.008 1 97.94 93 ARG A N 1
ATOM 712 C CA . ARG A 1 93 ? -17.188 -2.346 7.664 1 97.94 93 ARG A CA 1
ATOM 713 C C . ARG A 1 93 ? -17.328 -3.848 7.891 1 97.94 93 ARG A C 1
ATOM 715 O O . ARG A 1 93 ? -16.406 -4.496 8.391 1 97.94 93 ARG A O 1
ATOM 722 N N . GLU A 1 94 ? -18.5 -4.367 7.598 1 97.94 94 GLU A N 1
ATOM 723 C CA . GLU A 1 94 ? -18.734 -5.801 7.758 1 97.94 94 GLU A CA 1
ATOM 724 C C . GLU A 1 94 ? -17.734 -6.617 6.938 1 97.94 94 GLU A C 1
ATOM 726 O O . GLU A 1 94 ? -17.484 -6.301 5.773 1 97.94 94 GLU A O 1
ATOM 731 N N . THR A 1 95 ? -17.172 -7.691 7.602 1 98.56 95 THR A N 1
ATOM 732 C CA . THR A 1 95 ? -16.141 -8.484 6.934 1 98.56 95 THR A CA 1
ATOM 733 C C . THR A 1 95 ? -16.453 -9.969 7.031 1 98.56 95 THR A C 1
ATOM 735 O O . THR A 1 95 ? -17.281 -10.383 7.859 1 98.56 95 THR A O 1
ATOM 738 N N . ILE A 1 96 ? -15.922 -10.703 6.156 1 98.62 96 ILE A N 1
ATOM 739 C CA . ILE A 1 96 ? -15.719 -12.133 6.332 1 98.62 96 ILE A CA 1
ATOM 740 C C . ILE A 1 96 ? -14.227 -12.438 6.457 1 98.62 96 ILE A C 1
ATOM 742 O O . ILE A 1 96 ? -13.391 -11.602 6.094 1 98.62 96 ILE A O 1
ATOM 746 N N . ASP A 1 97 ? -13.914 -13.617 7.035 1 98.31 97 ASP A N 1
ATOM 747 C CA . ASP A 1 97 ? -12.508 -13.938 7.273 1 98.31 97 ASP A CA 1
ATOM 748 C C . ASP A 1 97 ? -12.18 -15.352 6.809 1 98.31 97 ASP A C 1
ATOM 750 O O . ASP A 1 97 ? -13.078 -16.141 6.516 1 98.31 97 ASP A O 1
ATOM 754 N N . GLU A 1 98 ? -11.039 -15.594 6.539 1 97.56 98 GLU A N 1
ATOM 755 C CA . GLU A 1 98 ? -10.469 -16.891 6.152 1 97.56 98 GLU A CA 1
ATOM 756 C C . GLU A 1 98 ? -9.148 -17.141 6.875 1 97.56 98 GLU A C 1
ATOM 758 O O . GLU A 1 98 ? -8.289 -16.266 6.934 1 97.56 98 GLU A O 1
ATOM 763 N N . SER A 1 99 ? -9.039 -18.344 7.438 1 94.75 99 SER A N 1
ATOM 764 C CA . SER A 1 99 ? -7.797 -18.734 8.102 1 94.75 99 SER A CA 1
ATOM 765 C C . SER A 1 99 ? -6.828 -19.391 7.125 1 94.75 99 SER A C 1
ATOM 767 O O . SER A 1 99 ? -7.25 -19.938 6.105 1 94.75 99 SER A O 1
ATOM 769 N N . TYR A 1 100 ? -5.59 -19.25 7.391 1 91.06 100 TYR A N 1
ATOM 770 C CA . TYR A 1 100 ? -4.559 -19.953 6.637 1 91.06 100 TYR A CA 1
ATOM 771 C C . TYR A 1 100 ? -3.393 -20.344 7.535 1 91.06 100 TYR A C 1
ATOM 773 O O . TYR A 1 100 ? -3.176 -19.734 8.578 1 91.06 100 TYR A O 1
ATOM 781 N N . GLU A 1 101 ? -2.729 -21.359 7.188 1 84.31 101 GLU A N 1
ATOM 782 C CA . GLU A 1 101 ? -1.688 -21.938 8.031 1 84.31 101 GLU A CA 1
ATOM 783 C C . GLU A 1 101 ? -0.344 -21.25 7.793 1 84.31 101 GLU A C 1
ATOM 785 O O . GLU A 1 101 ? -0.002 -20.922 6.656 1 84.31 101 GLU A O 1
ATOM 790 N N . LEU A 1 102 ? 0.262 -20.969 8.852 1 78.62 102 LEU A N 1
ATOM 791 C CA . LEU A 1 102 ? 1.661 -20.562 8.875 1 78.62 102 LEU A CA 1
ATOM 792 C C . LEU A 1 102 ? 2.561 -21.719 9.312 1 78.62 102 LEU A C 1
ATOM 794 O O . LEU A 1 102 ? 2.076 -22.812 9.594 1 78.62 102 LEU A O 1
ATOM 798 N N . GLU A 1 103 ? 3.963 -21.469 9.141 1 72.5 103 GLU A N 1
ATOM 799 C CA . GLU A 1 103 ? 4.879 -22.484 9.656 1 72.5 103 GLU A CA 1
ATOM 800 C C . GLU A 1 103 ? 4.547 -22.859 11.094 1 72.5 103 GLU A C 1
ATOM 802 O O . GLU A 1 103 ? 4.562 -24.031 11.469 1 72.5 103 GLU A O 1
ATOM 807 N N . TYR A 1 104 ? 4.234 -21.672 11.844 1 75.25 104 TYR A N 1
ATOM 808 C CA . TYR A 1 104 ? 3.834 -21.875 13.234 1 75.25 104 TYR A CA 1
ATOM 809 C C . TYR A 1 104 ? 2.518 -21.156 13.531 1 75.25 104 TYR A C 1
ATOM 811 O O . TYR A 1 104 ? 2.479 -19.938 13.648 1 75.25 104 TYR A O 1
ATOM 819 N N . GLY A 1 105 ? 1.398 -21.906 13.578 1 85.88 105 GLY A N 1
ATOM 820 C CA . GLY A 1 105 ? 0.113 -21.328 13.945 1 85.88 105 GLY A CA 1
ATOM 821 C C . GLY A 1 105 ? -0.746 -20.969 12.75 1 85.88 105 GLY A C 1
ATOM 822 O O . GLY A 1 105 ? -0.559 -21.516 11.656 1 85.88 105 GLY A O 1
ATOM 823 N N . THR A 1 106 ? -1.807 -20.25 13.086 1 89.12 106 THR A N 1
ATOM 824 C CA . THR A 1 106 ? -2.75 -19.828 12.055 1 89.12 106 THR A CA 1
ATOM 825 C C . THR A 1 106 ? -2.918 -18.312 12.055 1 89.12 106 THR A C 1
ATOM 827 O O . THR A 1 106 ? -2.65 -17.656 13.062 1 89.12 106 THR A O 1
ATOM 830 N N . ASP A 1 107 ? -2.998 -17.812 10.938 1 91.69 107 ASP A N 1
ATOM 831 C CA . ASP A 1 107 ? -3.363 -16.406 10.781 1 91.69 107 ASP A CA 1
ATOM 832 C C . ASP A 1 107 ? -4.672 -16.266 10.008 1 91.69 107 ASP A C 1
ATOM 834 O O . ASP A 1 107 ? -5.211 -17.25 9.5 1 91.69 107 ASP A O 1
ATOM 838 N N . ARG A 1 108 ? -5.27 -15.039 10.031 1 96.62 108 ARG A N 1
ATOM 839 C CA . ARG A 1 108 ? -6.539 -14.781 9.359 1 96.62 108 ARG A CA 1
ATOM 840 C C . ARG A 1 108 ? -6.457 -13.539 8.484 1 96.62 108 ARG A C 1
ATOM 842 O O . ARG A 1 108 ? -5.73 -12.594 8.812 1 96.62 108 ARG A O 1
ATOM 849 N N . LEU A 1 109 ? -7.172 -13.602 7.449 1 98.44 109 LEU A N 1
ATOM 850 C CA . LEU A 1 109 ? -7.371 -12.461 6.566 1 98.44 109 LEU A CA 1
ATOM 851 C C . LEU A 1 109 ? -8.844 -12.078 6.508 1 98.44 109 LEU A C 1
ATOM 853 O O . LEU A 1 109 ? -9.727 -12.93 6.648 1 98.44 109 LEU A O 1
ATOM 857 N N . GLU A 1 110 ? -9.062 -10.789 6.336 1 98.75 110 GLU A N 1
ATOM 858 C CA . GLU A 1 110 ? -10.422 -10.281 6.234 1 98.75 110 GLU A CA 1
ATOM 859 C C . GLU A 1 110 ? -10.602 -9.445 4.969 1 98.75 110 GLU A C 1
ATOM 861 O O . GLU A 1 110 ? -9.656 -8.828 4.484 1 98.75 110 GLU A O 1
ATOM 866 N N . ILE A 1 111 ? -11.836 -9.445 4.477 1 98.81 111 ILE A N 1
ATOM 867 C CA . ILE A 1 111 ? -12.258 -8.609 3.359 1 98.81 111 ILE A CA 1
ATOM 868 C C . ILE A 1 111 ? -13.648 -8.047 3.639 1 98.81 111 ILE A C 1
ATOM 870 O O . ILE A 1 111 ? -14.461 -8.68 4.316 1 98.81 111 ILE A O 1
ATOM 874 N N . HIS A 1 112 ? -13.914 -6.797 3.23 1 98.81 112 HIS A N 1
ATOM 875 C CA . HIS A 1 112 ? -15.258 -6.25 3.369 1 98.81 112 HIS A CA 1
ATOM 876 C C . HIS A 1 112 ? -16.266 -7.059 2.566 1 98.81 112 HIS A C 1
ATOM 878 O O . HIS A 1 112 ? -16.016 -7.391 1.405 1 98.81 112 HIS A O 1
ATOM 884 N N . VAL A 1 113 ? -17.438 -7.281 3.098 1 98.62 113 VAL A N 1
ATOM 885 C CA . VAL A 1 113 ? -18.469 -8.094 2.463 1 98.62 113 VAL A CA 1
ATOM 886 C C . VAL A 1 113 ? -18.953 -7.406 1.188 1 98.62 113 VAL A C 1
ATOM 888 O O . VAL A 1 113 ? -19.297 -8.078 0.21 1 98.62 113 VAL A O 1
ATOM 891 N N . ASP A 1 114 ? -18.906 -6.098 1.188 1 98.25 114 ASP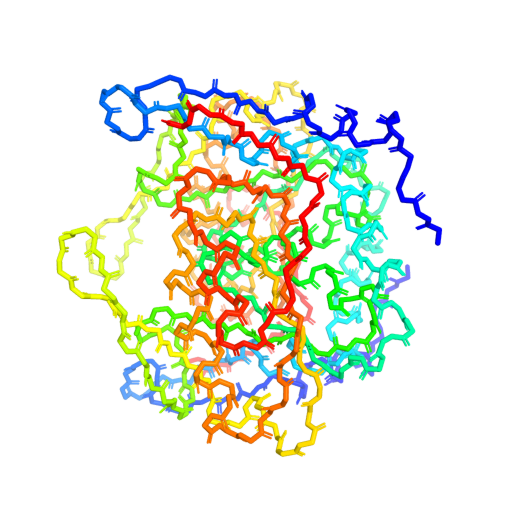 A N 1
ATOM 892 C CA . ASP A 1 114 ? -19.484 -5.355 0.07 1 98.25 114 ASP A CA 1
ATOM 893 C C . ASP A 1 114 ? -18.406 -4.965 -0.939 1 98.25 114 ASP A C 1
ATOM 895 O O . ASP A 1 114 ? -18.656 -4.16 -1.839 1 98.25 114 ASP A O 1
ATOM 899 N N . ALA A 1 115 ? -17.203 -5.531 -0.813 1 97.94 115 ALA A N 1
ATOM 900 C CA . ALA A 1 115 ? -16.094 -5.117 -1.669 1 97.94 115 ALA A CA 1
ATOM 901 C C . ALA A 1 115 ? -16.125 -5.871 -2.996 1 97.94 115 ALA A C 1
ATOM 903 O O . ALA A 1 115 ? -15.516 -5.43 -3.979 1 97.94 115 ALA A O 1
ATOM 904 N N . ILE A 1 116 ? -16.719 -7.039 -3.008 1 98.44 116 ILE A N 1
ATOM 905 C CA . ILE A 1 116 ? -16.812 -7.895 -4.184 1 98.44 116 ILE A CA 1
ATOM 906 C C . ILE A 1 116 ? -18.281 -8.203 -4.477 1 98.44 116 ILE A C 1
ATOM 908 O O . ILE A 1 116 ? -19.062 -8.477 -3.562 1 98.44 116 ILE A O 1
ATOM 912 N N . SER A 1 117 ? -18.609 -8.133 -5.703 1 97.5 117 SER A N 1
ATOM 913 C CA . SER A 1 117 ? -19.938 -8.492 -6.152 1 97.5 117 SER A CA 1
ATOM 914 C C . SER A 1 117 ? -19.891 -9.688 -7.105 1 97.5 117 SER A C 1
ATOM 916 O O . SER A 1 117 ? -18.906 -9.891 -7.812 1 97.5 117 SER A O 1
ATOM 918 N N . PRO A 1 118 ? -21.031 -10.438 -7.059 1 97.62 118 PRO A N 1
ATOM 919 C CA . PRO A 1 118 ? -21.078 -11.5 -8.062 1 97.62 118 PRO A CA 1
ATOM 920 C C . PRO A 1 118 ? -20.828 -10.992 -9.477 1 97.62 118 PRO A C 1
ATOM 922 O O . PRO A 1 118 ? -21.375 -9.961 -9.875 1 97.62 118 PRO A O 1
ATOM 925 N N . GLY A 1 119 ? -19.938 -11.68 -10.203 1 95.25 119 GLY A N 1
ATOM 926 C CA . GLY A 1 119 ? -19.625 -11.289 -11.562 1 95.25 119 GLY A CA 1
ATOM 927 C C . GLY A 1 119 ? -18.312 -10.531 -11.68 1 95.25 119 GLY A C 1
ATOM 928 O O . GLY A 1 119 ? -17.766 -10.398 -12.773 1 95.25 119 GLY A O 1
ATOM 929 N N . ASP A 1 120 ? -17.859 -10 -10.57 1 98.56 120 ASP A N 1
ATOM 930 C CA . ASP A 1 120 ? -16.547 -9.352 -10.602 1 98.56 120 ASP A CA 1
ATOM 931 C C . ASP A 1 120 ? -15.461 -10.312 -11.086 1 98.56 120 ASP A C 1
ATOM 933 O O . ASP A 1 120 ? -15.398 -11.461 -10.625 1 98.56 120 ASP A O 1
ATOM 937 N N . LYS A 1 121 ? -14.727 -9.922 -12.016 1 98.88 121 LYS A N 1
ATOM 938 C CA . LYS A 1 121 ? -13.492 -10.602 -12.406 1 98.88 121 LYS A CA 1
ATOM 939 C C . LYS A 1 121 ? -12.289 -10 -11.695 1 98.88 121 LYS A C 1
ATOM 941 O O . LYS A 1 121 ? -11.844 -8.898 -12.047 1 98.88 121 LYS A O 1
ATOM 946 N N . VAL A 1 122 ? -11.727 -10.797 -10.805 1 98.88 122 VAL A N 1
ATOM 947 C CA . VAL A 1 122 ? -10.789 -10.227 -9.844 1 98.88 122 VAL A CA 1
ATOM 948 C C . VAL A 1 122 ? -9.375 -10.695 -10.164 1 98.88 122 VAL A C 1
ATOM 950 O O . VAL A 1 122 ? -9.141 -11.891 -10.383 1 98.88 122 VAL A O 1
ATOM 953 N N . LEU A 1 123 ? -8.469 -9.781 -10.266 1 98.94 123 LEU A N 1
ATOM 954 C CA . LEU A 1 123 ? -7.035 -10.062 -10.273 1 98.94 123 LEU A CA 1
ATOM 955 C C . LEU A 1 123 ? -6.434 -9.883 -8.883 1 98.94 123 LEU A C 1
ATOM 957 O O . LEU A 1 123 ? -6.609 -8.836 -8.258 1 98.94 123 LEU A O 1
ATOM 961 N N . VAL A 1 124 ? -5.75 -10.914 -8.367 1 98.94 124 VAL A N 1
ATOM 962 C CA . VAL A 1 124 ? -5.031 -10.797 -7.105 1 98.94 124 VAL A CA 1
ATOM 963 C C . VAL A 1 124 ? -3.574 -10.438 -7.371 1 98.94 124 VAL A C 1
ATOM 965 O O . VAL A 1 124 ? -2.916 -11.062 -8.203 1 98.94 124 VAL A O 1
ATOM 968 N N . VAL A 1 125 ? -3.076 -9.414 -6.711 1 98.94 125 VAL A N 1
ATOM 969 C CA . VAL A 1 125 ? -1.696 -8.977 -6.902 1 98.94 125 VAL A CA 1
ATOM 970 C C . VAL A 1 125 ? -0.969 -8.969 -5.559 1 98.94 125 VAL A C 1
ATOM 972 O O . VAL A 1 125 ? -1.498 -8.477 -4.559 1 98.94 125 VAL A O 1
ATOM 975 N N . ASP A 1 126 ? 0.165 -9.516 -5.473 1 98.56 126 ASP A N 1
ATOM 976 C CA . ASP A 1 126 ? 1.042 -9.508 -4.305 1 98.56 126 ASP A CA 1
ATOM 977 C C . ASP A 1 126 ? 2.502 -9.344 -4.719 1 98.56 126 ASP A C 1
ATOM 979 O O . ASP A 1 126 ? 2.826 -9.398 -5.906 1 98.56 126 ASP A O 1
ATOM 983 N N . ASP A 1 127 ? 3.371 -9.102 -3.732 1 98.5 127 ASP A N 1
ATOM 984 C CA . ASP A 1 127 ? 4.766 -8.828 -4.074 1 98.5 127 ASP A CA 1
ATOM 985 C C . ASP A 1 127 ? 5.523 -10.125 -4.348 1 98.5 127 ASP A C 1
ATOM 987 O O . ASP A 1 127 ? 6.398 -10.164 -5.215 1 98.5 127 ASP A O 1
ATOM 991 N N . LEU A 1 128 ? 5.156 -11.172 -3.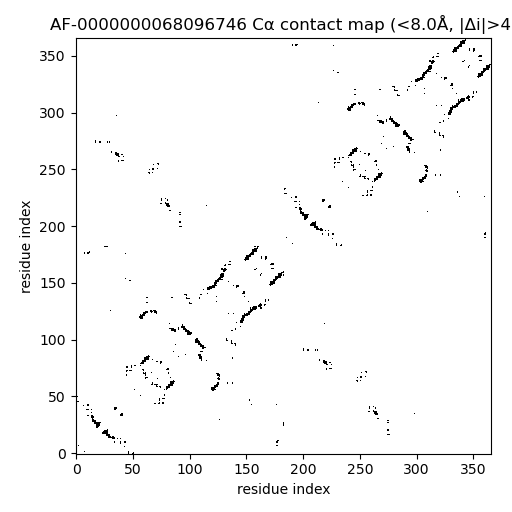58 1 97.88 128 LEU A N 1
ATOM 992 C CA . LEU A 1 128 ? 6.004 -12.367 -3.598 1 97.88 128 LEU A CA 1
ATOM 993 C C . LEU A 1 128 ? 5.172 -13.625 -3.41 1 97.88 128 LEU A C 1
ATOM 995 O O . LEU A 1 128 ? 4.293 -13.672 -2.547 1 97.88 128 LEU A O 1
ATOM 999 N N . LEU A 1 129 ? 5.391 -14.641 -4.293 1 97.25 129 LEU A N 1
ATOM 1000 C CA . LEU A 1 129 ? 4.785 -15.961 -4.168 1 97.25 129 LEU A CA 1
ATOM 1001 C C . LEU A 1 129 ? 5.77 -16.953 -3.561 1 97.25 129 LEU A C 1
ATOM 1003 O O . LEU A 1 129 ? 6.781 -17.297 -4.18 1 97.25 129 LEU A O 1
ATOM 1007 N N . ALA A 1 130 ? 5.5 -17.328 -2.4 1 94.38 130 ALA A N 1
ATOM 1008 C CA . ALA A 1 130 ? 6.262 -18.375 -1.741 1 94.38 130 ALA A CA 1
ATOM 1009 C C . ALA A 1 130 ? 5.477 -19.688 -1.709 1 94.38 130 ALA A C 1
ATOM 1011 O O . ALA A 1 130 ? 5.449 -20.422 -2.693 1 94.38 130 ALA A O 1
ATOM 1012 N N . THR A 1 131 ? 4.766 -19.953 -0.619 1 93.69 131 THR A N 1
ATOM 1013 C CA . THR A 1 131 ? 4.02 -21.188 -0.503 1 93.69 131 THR A CA 1
ATOM 1014 C C . THR A 1 131 ? 2.625 -21.047 -1.111 1 93.69 131 THR A C 1
ATOM 1016 O O . THR A 1 131 ? 1.957 -22.047 -1.392 1 93.69 131 THR A O 1
ATOM 1019 N N . GLY A 1 132 ? 2.164 -19.828 -1.188 1 95.25 132 GLY A N 1
ATOM 1020 C CA . GLY A 1 132 ? 0.88 -19.562 -1.817 1 95.25 132 GLY A CA 1
ATOM 1021 C C . GLY A 1 132 ? -0.273 -19.531 -0.832 1 95.25 132 GLY A C 1
ATOM 1022 O O . GLY A 1 132 ? -1.419 -19.297 -1.216 1 95.25 132 GLY A O 1
ATOM 1023 N N . GLY A 1 133 ? 0.008 -19.703 0.463 1 94.19 133 GLY A N 1
ATOM 1024 C CA . GLY A 1 133 ? -1.026 -19.766 1.483 1 94.19 133 GLY A CA 1
ATOM 1025 C C . GLY A 1 133 ? -1.858 -18.5 1.56 1 94.19 133 GLY A C 1
ATOM 1026 O O . GLY A 1 133 ? -3.088 -18.562 1.631 1 94.19 133 GLY A O 1
ATOM 1027 N N . THR A 1 134 ? -1.191 -17.344 1.553 1 95.06 134 THR A N 1
ATOM 1028 C CA . THR A 1 134 ? -1.877 -16.047 1.626 1 95.06 134 THR A CA 1
ATOM 1029 C C . THR A 1 134 ? -2.818 -15.875 0.438 1 95.06 134 THR A C 1
ATOM 1031 O O . THR A 1 134 ? -3.973 -15.477 0.608 1 95.06 134 THR A O 1
ATOM 1034 N N . ILE A 1 135 ? -2.379 -16.219 -0.745 1 97.5 135 ILE A N 1
ATOM 1035 C CA . ILE A 1 135 ? -3.152 -16.047 -1.968 1 97.5 135 ILE A CA 1
ATOM 1036 C C . ILE A 1 135 ? -4.344 -17 -1.971 1 97.5 135 ILE A C 1
ATOM 1038 O O . ILE A 1 135 ? -5.461 -16.594 -2.328 1 97.5 135 ILE A O 1
ATOM 1042 N N . GLU A 1 136 ? -4.113 -18.188 -1.556 1 97.12 136 GLU A N 1
ATOM 1043 C CA . GLU A 1 136 ? -5.207 -19.141 -1.5 1 97.12 136 GLU A CA 1
ATOM 1044 C C . GLU A 1 136 ? -6.312 -18.672 -0.562 1 97.12 136 GLU A C 1
ATOM 1046 O O . GLU A 1 136 ? -7.496 -18.75 -0.895 1 97.12 136 GLU A O 1
ATOM 1051 N N . ALA A 1 137 ? -5.941 -18.203 0.632 1 97.44 137 ALA A N 1
ATOM 1052 C CA . ALA A 1 137 ? -6.914 -17.672 1.581 1 97.44 137 ALA A CA 1
ATOM 1053 C C . ALA A 1 137 ? -7.664 -16.484 0.986 1 97.44 137 ALA A C 1
ATOM 1055 O O . ALA A 1 137 ? -8.883 -16.359 1.147 1 97.44 137 ALA A O 1
ATOM 1056 N N . THR A 1 138 ? -6.961 -15.633 0.309 1 98.38 138 THR A N 1
ATOM 1057 C CA . THR A 1 138 ? -7.547 -14.461 -0.332 1 98.38 138 THR A CA 1
ATOM 1058 C C . THR A 1 138 ? -8.555 -14.875 -1.404 1 98.38 138 THR A C 1
ATOM 1060 O O . THR A 1 138 ? -9.664 -14.344 -1.463 1 98.38 138 THR A O 1
ATOM 1063 N N . VAL A 1 139 ? -8.18 -15.812 -2.207 1 98.38 139 VAL A N 1
ATOM 1064 C CA . VAL A 1 139 ? -9.031 -16.312 -3.285 1 98.38 139 VAL A CA 1
ATOM 1065 C C . VAL A 1 139 ? -10.312 -16.906 -2.703 1 98.38 139 VAL A C 1
ATOM 1067 O O . VAL A 1 139 ? -11.406 -16.656 -3.217 1 98.38 139 VAL A O 1
ATOM 1070 N N . LYS A 1 140 ? -10.172 -17.641 -1.626 1 98.06 140 LYS A N 1
ATOM 1071 C CA . LYS A 1 140 ? -11.344 -18.219 -0.966 1 98.06 140 LYS A CA 1
ATOM 1072 C C . LYS A 1 140 ? -12.305 -17.125 -0.511 1 98.06 140 LYS A C 1
ATOM 1074 O O . LYS A 1 140 ? -13.523 -17.234 -0.69 1 98.06 140 LYS A O 1
ATOM 1079 N N . LEU A 1 141 ? -11.781 -16.094 0.079 1 98.69 141 LEU A N 1
ATOM 1080 C CA . LEU A 1 141 ? -12.602 -14.961 0.513 1 98.69 141 LEU A CA 1
ATOM 1081 C C . LEU A 1 141 ? -13.367 -14.359 -0.661 1 98.69 141 LEU A C 1
ATOM 1083 O O . LEU A 1 141 ? -14.578 -14.133 -0.567 1 98.69 141 LEU A O 1
ATOM 1087 N N . ILE A 1 142 ? -12.672 -14.109 -1.784 1 98.75 142 ILE A N 1
ATOM 1088 C CA . ILE A 1 142 ? -13.258 -13.492 -2.965 1 98.75 142 ILE A CA 1
ATOM 1089 C C . ILE A 1 142 ? -14.367 -14.383 -3.518 1 98.75 142 ILE A C 1
ATOM 1091 O O . ILE A 1 142 ? -15.461 -13.898 -3.83 1 98.75 142 ILE A O 1
ATOM 1095 N N . ARG A 1 143 ? -14.117 -15.625 -3.574 1 98.56 143 ARG A N 1
ATOM 1096 C CA . ARG A 1 143 ? -15.07 -16.562 -4.152 1 98.56 143 ARG A CA 1
ATOM 1097 C C . ARG A 1 143 ? -16.297 -16.719 -3.254 1 98.56 143 ARG A C 1
ATOM 1099 O O . ARG A 1 143 ? -17.406 -16.875 -3.746 1 98.56 143 ARG A O 1
ATOM 1106 N N . ARG A 1 144 ? -16.109 -16.672 -1.979 1 98.38 144 ARG A N 1
ATOM 1107 C CA . ARG A 1 144 ? -17.234 -16.719 -1.047 1 98.38 144 ARG A CA 1
ATOM 1108 C C . ARG A 1 144 ? -18.172 -15.539 -1.249 1 98.38 144 ARG A C 1
ATOM 1110 O O . ARG A 1 144 ? -19.359 -15.625 -0.958 1 98.38 144 ARG A O 1
ATOM 1117 N N . LEU A 1 145 ? -17.625 -14.453 -1.786 1 98.62 145 LEU A N 1
ATOM 1118 C CA . LEU A 1 145 ? -18.422 -13.266 -2.039 1 98.62 145 LEU A CA 1
ATOM 1119 C C . LEU A 1 145 ? -18.984 -13.281 -3.459 1 98.62 145 LEU A C 1
ATOM 1121 O O . LEU A 1 145 ? -19.656 -12.336 -3.875 1 98.62 145 LEU A O 1
ATOM 1125 N N . GLY A 1 146 ? -18.609 -14.297 -4.25 1 98.38 146 GLY A N 1
ATOM 1126 C CA . GLY A 1 146 ? -19.172 -14.484 -5.574 1 98.38 146 GLY A CA 1
ATOM 1127 C C . GLY A 1 146 ? -18.266 -14 -6.688 1 98.38 146 GLY A C 1
ATOM 1128 O O . GLY A 1 146 ? -18.641 -14.039 -7.863 1 98.38 146 GLY A O 1
ATOM 1129 N N . GLY A 1 147 ? -17.078 -13.539 -6.359 1 98.69 147 GLY A N 1
ATOM 1130 C CA . GLY A 1 147 ? -16.141 -13.094 -7.367 1 98.69 147 GLY A CA 1
ATOM 1131 C C . GLY A 1 147 ? -15.461 -14.234 -8.102 1 98.69 147 GLY A C 1
ATOM 1132 O O . GLY A 1 147 ? -15.32 -15.336 -7.559 1 98.69 147 GLY A O 1
ATOM 1133 N N . GLU A 1 148 ? -15.055 -13.914 -9.297 1 98.5 148 GLU A N 1
ATOM 1134 C CA . GLU A 1 148 ? -14.266 -14.852 -10.094 1 98.5 148 GLU A CA 1
ATOM 1135 C C . GLU A 1 148 ? -12.781 -14.516 -10.039 1 98.5 148 GLU A C 1
ATOM 1137 O O . GLU A 1 148 ? -12.391 -13.367 -10.281 1 98.5 148 GLU A O 1
ATOM 1142 N N . VAL A 1 149 ? -12.055 -15.484 -9.695 1 98.5 149 VAL A N 1
ATOM 1143 C CA . VAL A 1 149 ? -10.602 -15.32 -9.688 1 98.5 149 VAL A CA 1
ATOM 1144 C C . VAL A 1 149 ? -9.953 -16.406 -10.539 1 98.5 149 VAL A C 1
ATOM 1146 O O . VAL A 1 149 ? -10.094 -17.594 -10.25 1 98.5 149 VAL A O 1
ATOM 1149 N N . ARG A 1 150 ? -9.211 -15.961 -11.516 1 97.94 150 ARG A N 1
ATOM 1150 C CA . ARG A 1 150 ? -8.516 -16.922 -12.367 1 97.94 150 ARG A CA 1
ATOM 1151 C C . ARG A 1 150 ? -7.023 -16.609 -12.43 1 97.94 150 ARG A C 1
ATOM 1153 O O . ARG A 1 150 ? -6.227 -17.438 -12.867 1 97.94 150 ARG A O 1
ATOM 1160 N N . ASP A 1 151 ? -6.68 -15.383 -12.047 1 98.56 151 ASP A N 1
ATOM 1161 C CA . ASP A 1 151 ? -5.301 -14.93 -12.203 1 98.56 151 ASP A CA 1
ATOM 1162 C C . ASP A 1 151 ? -4.773 -14.305 -10.922 1 98.56 151 ASP A C 1
ATOM 1164 O O . ASP A 1 151 ? -5.508 -13.609 -10.211 1 98.56 151 ASP A O 1
ATOM 1168 N N . ALA A 1 152 ? -3.568 -14.562 -10.656 1 98.81 152 ALA A N 1
ATOM 1169 C CA . ALA A 1 152 ? -2.773 -13.875 -9.641 1 98.81 152 ALA A CA 1
ATOM 1170 C C . ALA A 1 152 ? -1.423 -13.438 -10.203 1 98.81 152 ALA A C 1
ATOM 1172 O O . ALA A 1 152 ? -0.804 -14.164 -10.984 1 98.81 152 ALA A O 1
ATOM 1173 N N . ALA A 1 153 ? -1.011 -12.281 -9.867 1 98.81 153 ALA A N 1
ATOM 1174 C CA . ALA A 1 153 ? 0.242 -11.734 -10.383 1 98.81 153 ALA A CA 1
ATOM 1175 C C . ALA A 1 153 ? 1.181 -11.344 -9.25 1 98.81 153 ALA A C 1
ATOM 1177 O O . ALA A 1 153 ? 0.731 -10.898 -8.188 1 98.81 153 ALA A O 1
ATOM 1178 N N . PHE A 1 154 ? 2.457 -11.477 -9.5 1 98.75 154 PHE A N 1
ATOM 1179 C CA . PHE A 1 154 ? 3.498 -11.234 -8.508 1 98.75 154 PHE A CA 1
ATOM 1180 C C . PHE A 1 154 ? 4.699 -10.547 -9.141 1 98.75 154 PHE A C 1
ATOM 1182 O O . PHE A 1 154 ? 4.887 -10.609 -10.359 1 98.75 154 PHE A O 1
ATOM 1189 N N . ILE A 1 155 ? 5.457 -9.883 -8.258 1 98.75 155 ILE A N 1
ATOM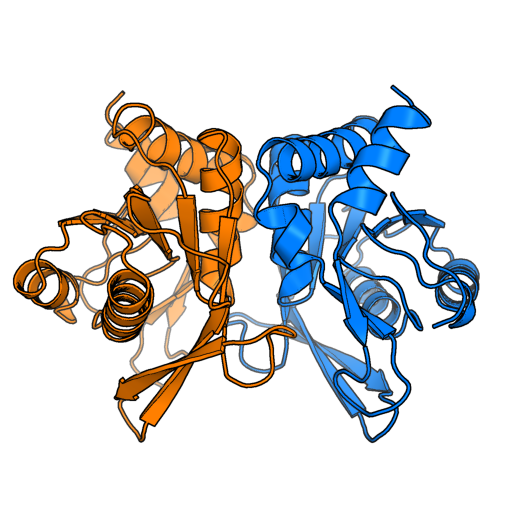 1190 C CA . ILE A 1 155 ? 6.758 -9.383 -8.703 1 98.75 155 ILE A CA 1
ATOM 1191 C C . ILE A 1 155 ? 7.785 -10.508 -8.664 1 98.75 155 ILE A C 1
ATOM 1193 O O . ILE A 1 155 ? 8.492 -10.742 -9.641 1 98.75 155 ILE A O 1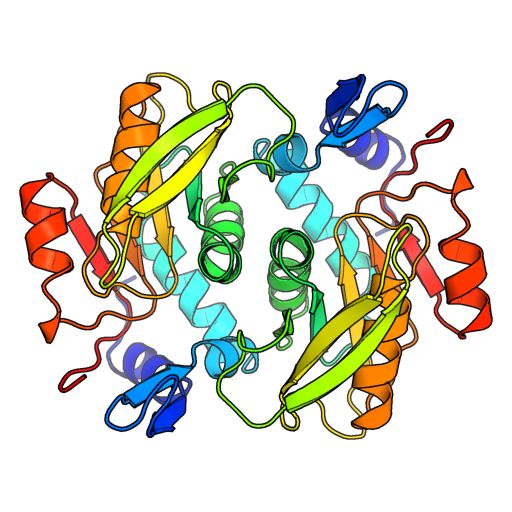
ATOM 1197 N N . ILE A 1 156 ? 7.766 -11.242 -7.547 1 98.5 156 ILE A N 1
ATOM 1198 C CA . ILE A 1 156 ? 8.789 -12.258 -7.301 1 98.5 156 ILE A CA 1
ATOM 1199 C C . ILE A 1 156 ? 8.125 -13.625 -7.129 1 98.5 156 ILE A C 1
ATOM 1201 O O . ILE A 1 156 ? 7.137 -13.758 -6.406 1 98.5 156 ILE A O 1
ATOM 1205 N N . ASN A 1 157 ? 8.648 -14.602 -7.727 1 98 157 ASN A N 1
ATOM 1206 C CA . ASN A 1 157 ? 8.312 -16 -7.496 1 98 157 ASN A CA 1
ATOM 1207 C C . ASN A 1 157 ? 9.477 -16.766 -6.891 1 98 157 ASN A C 1
ATOM 1209 O O . ASN A 1 157 ? 10.625 -16.609 -7.316 1 98 157 ASN A O 1
ATOM 1213 N N . LEU A 1 158 ? 9.227 -17.5 -5.832 1 97 158 LEU A N 1
ATOM 1214 C CA . LEU A 1 158 ? 10.148 -18.5 -5.285 1 97 158 LEU A CA 1
ATOM 1215 C C . LEU A 1 158 ? 9.695 -19.906 -5.621 1 97 158 LEU A C 1
ATOM 1217 O O . LEU A 1 158 ? 9.062 -20.562 -4.793 1 97 158 LEU A O 1
ATOM 1221 N N . PRO A 1 159 ? 10.102 -20.406 -6.734 1 96.31 159 PRO A N 1
ATOM 1222 C CA . PRO A 1 159 ? 9.5 -21.609 -7.289 1 96.31 159 PRO A CA 1
ATOM 1223 C C . PRO A 1 159 ? 9.703 -22.828 -6.387 1 96.31 159 PRO A C 1
ATOM 1225 O O . PRO A 1 159 ? 8.852 -23.719 -6.344 1 96.31 159 PRO A O 1
ATOM 1228 N N . ASP A 1 160 ? 10.727 -22.875 -5.594 1 95.31 160 ASP A N 1
ATOM 1229 C CA . ASP A 1 160 ? 11.078 -24.047 -4.797 1 95.31 160 ASP A CA 1
ATOM 1230 C C . ASP A 1 160 ? 10.141 -24.203 -3.605 1 95.31 160 ASP A C 1
ATOM 1232 O O . ASP A 1 160 ? 10.141 -25.25 -2.939 1 95.31 160 ASP A O 1
ATOM 1236 N N . LEU A 1 161 ? 9.273 -23.266 -3.436 1 94.31 161 LEU A N 1
ATOM 1237 C CA . LEU A 1 161 ? 8.438 -23.312 -2.242 1 94.31 161 LEU A CA 1
ATOM 1238 C C . LEU A 1 161 ? 7.031 -23.797 -2.578 1 94.31 161 LEU A C 1
ATOM 1240 O O . LEU A 1 161 ? 6.18 -23.906 -1.696 1 94.31 161 LEU A O 1
ATOM 1244 N N . GLY A 1 162 ? 6.766 -24.031 -3.865 1 95.06 162 GLY A N 1
ATOM 1245 C CA . GLY A 1 162 ? 5.613 -24.812 -4.277 1 95.06 162 GLY A CA 1
ATOM 1246 C C . GLY A 1 162 ? 4.363 -23.969 -4.473 1 95.06 162 GLY A C 1
ATOM 1247 O O . GLY A 1 162 ? 3.273 -24.516 -4.68 1 95.06 162 GLY A O 1
ATOM 1248 N N . GLY A 1 163 ? 4.484 -22.656 -4.395 1 96.31 163 GLY A N 1
ATOM 1249 C CA . GLY A 1 163 ? 3.33 -21.781 -4.48 1 96.31 163 GLY A CA 1
ATOM 1250 C C . GLY A 1 163 ? 2.605 -21.875 -5.809 1 96.31 163 GLY A C 1
ATOM 1251 O O . GLY A 1 163 ? 1.374 -21.891 -5.852 1 96.31 163 GLY A O 1
ATOM 1252 N N . GLU A 1 164 ? 3.271 -21.953 -6.891 1 97.19 164 GLU A N 1
ATOM 1253 C CA . GLU A 1 164 ? 2.674 -22.031 -8.219 1 97.19 164 GLU A CA 1
ATOM 1254 C C . GLU A 1 164 ? 1.792 -23.266 -8.367 1 97.19 164 GLU A C 1
ATOM 1256 O O . GLU A 1 164 ? 0.661 -23.172 -8.844 1 97.19 164 GLU A O 1
ATOM 1261 N N . ALA A 1 165 ? 2.348 -24.391 -7.941 1 97.38 165 ALA A N 1
ATOM 1262 C CA . ALA A 1 165 ? 1.603 -25.641 -8.031 1 97.38 165 ALA A CA 1
ATOM 1263 C C . ALA A 1 165 ? 0.347 -25.594 -7.168 1 97.38 165 ALA A C 1
ATOM 1265 O O . ALA A 1 165 ? -0.714 -26.078 -7.574 1 97.38 165 ALA A O 1
ATOM 1266 N N . ARG A 1 166 ? 0.511 -25.062 -6.02 1 96.56 166 ARG A N 1
ATOM 1267 C CA . ARG A 1 166 ? -0.621 -24.938 -5.105 1 96.56 166 ARG A CA 1
ATOM 1268 C C . ARG A 1 166 ? -1.741 -24.109 -5.738 1 96.56 166 ARG A C 1
ATOM 1270 O O . ARG A 1 166 ? -2.908 -24.516 -5.691 1 96.56 166 ARG A O 1
ATOM 1277 N N . LEU A 1 167 ? -1.362 -22.984 -6.324 1 97.81 167 LEU A N 1
ATOM 1278 C CA . LEU A 1 167 ? -2.348 -22.109 -6.941 1 97.81 167 LEU A CA 1
ATOM 1279 C C . LEU A 1 167 ? -2.975 -22.766 -8.164 1 97.81 167 LEU A C 1
ATOM 1281 O O . LEU A 1 167 ? -4.184 -22.672 -8.383 1 97.81 167 LEU A O 1
ATOM 1285 N N . GLU A 1 168 ? -2.215 -23.438 -8.898 1 97.56 168 GLU A N 1
ATOM 1286 C CA . GLU A 1 168 ? -2.729 -24.141 -10.07 1 97.56 168 GLU A CA 1
ATOM 1287 C C . GLU A 1 168 ? -3.789 -25.172 -9.68 1 97.56 168 GLU A C 1
ATOM 1289 O O . GLU A 1 168 ? -4.805 -25.312 -10.367 1 97.56 168 GLU A O 1
ATOM 1294 N N . LYS A 1 169 ? -3.561 -25.859 -8.641 1 96.94 169 LYS A N 1
ATOM 1295 C CA . LYS A 1 169 ? -4.512 -26.844 -8.148 1 96.94 169 LYS A CA 1
ATOM 1296 C C . LYS A 1 169 ? -5.84 -26.188 -7.77 1 96.94 169 LYS A C 1
ATOM 1298 O O . LYS A 1 169 ? -6.895 -26.828 -7.848 1 96.94 169 LYS A O 1
ATOM 1303 N N . SER A 1 170 ? -5.707 -24.953 -7.434 1 95.12 170 SER A N 1
ATOM 1304 C CA . SER A 1 170 ? -6.906 -24.203 -7.055 1 95.12 170 SER A CA 1
ATOM 1305 C C . SER A 1 170 ? -7.508 -23.469 -8.25 1 95.12 170 SER A C 1
ATOM 1307 O O . SER A 1 170 ? -8.383 -22.625 -8.086 1 95.12 170 SER A O 1
ATOM 1309 N N . GLY A 1 171 ? -6.957 -23.703 -9.422 1 96.88 171 GLY A N 1
ATOM 1310 C CA . GLY A 1 171 ? -7.492 -23.125 -10.633 1 96.88 171 GLY A CA 1
ATOM 1311 C C . GLY A 1 171 ? -7.023 -21.688 -10.859 1 96.88 171 GLY A C 1
ATOM 1312 O O . GLY A 1 171 ? -7.715 -20.906 -11.508 1 96.88 171 GLY A O 1
ATOM 1313 N N . ILE A 1 172 ? -5.914 -21.344 -10.289 1 98.06 172 ILE A N 1
ATOM 1314 C CA . ILE A 1 172 ? -5.402 -19.984 -10.414 1 98.06 172 ILE A CA 1
ATOM 1315 C C . ILE A 1 172 ? -4.117 -19.984 -11.234 1 98.06 172 ILE A C 1
ATOM 1317 O O . ILE A 1 172 ? -3.156 -20.688 -10.898 1 98.06 172 ILE A O 1
ATOM 1321 N N . ALA A 1 173 ? -4.102 -19.25 -12.305 1 98.06 173 ALA A N 1
ATOM 1322 C CA . ALA A 1 173 ? -2.879 -19.016 -13.07 1 98.06 173 ALA A CA 1
ATOM 1323 C C . ALA A 1 173 ? -2.029 -17.938 -12.43 1 98.06 173 ALA A C 1
ATOM 1325 O O . ALA A 1 173 ? -2.512 -16.828 -12.188 1 98.06 173 ALA A O 1
ATOM 1326 N N . SER A 1 174 ? -0.834 -18.281 -12.172 1 97.94 174 SER A N 1
ATOM 1327 C CA . SER A 1 174 ? 0.058 -17.297 -11.578 1 97.94 174 SER A CA 1
ATOM 1328 C C . SER A 1 174 ? 1.024 -16.719 -12.609 1 97.94 174 SER A C 1
ATOM 1330 O O . SER A 1 174 ? 1.49 -17.453 -13.492 1 97.94 174 SER A O 1
ATOM 1332 N N . TYR A 1 175 ? 1.253 -15.461 -12.562 1 98.19 175 TYR A N 1
ATOM 1333 C CA . TYR A 1 175 ? 2.242 -14.758 -13.375 1 98.19 175 TYR A CA 1
ATOM 1334 C C . TYR A 1 175 ? 3.191 -13.945 -12.492 1 98.19 175 TYR A C 1
ATOM 1336 O O . TYR A 1 175 ? 2.752 -13.203 -11.617 1 98.19 175 TYR A O 1
ATOM 1344 N N . SER A 1 176 ? 4.469 -14.102 -12.68 1 98.25 176 SER A N 1
ATOM 1345 C CA . SER A 1 176 ? 5.484 -13.367 -11.938 1 98.25 176 SER A CA 1
ATOM 1346 C C . SER A 1 176 ? 6.484 -12.703 -12.875 1 98.25 176 SER A C 1
ATOM 1348 O O . SER A 1 176 ? 6.824 -13.258 -13.922 1 98.25 176 SER A O 1
ATOM 1350 N N . LEU A 1 177 ? 6.961 -11.562 -12.531 1 98.44 177 LEU A N 1
ATOM 1351 C CA . LEU A 1 177 ? 7.914 -10.836 -13.359 1 98.44 177 LEU A CA 1
ATOM 1352 C C . LEU A 1 177 ? 9.305 -11.461 -13.273 1 98.44 177 LEU A C 1
ATOM 1354 O O . LEU A 1 177 ? 9.992 -11.586 -14.281 1 98.44 177 LEU A O 1
ATOM 1358 N N . VAL A 1 178 ? 9.695 -11.844 -12 1 98.19 178 VAL A N 1
ATOM 1359 C CA . VAL A 1 178 ? 11.031 -12.406 -11.82 1 98.19 178 VAL A CA 1
ATOM 1360 C C . VAL A 1 178 ? 10.953 -13.633 -10.914 1 98.19 178 VAL A C 1
ATOM 1362 O O . VAL A 1 178 ? 10.047 -13.742 -10.086 1 98.19 178 VAL A O 1
ATOM 1365 N N . SER A 1 179 ? 11.844 -14.555 -11.086 1 97.31 179 SER A N 1
ATOM 1366 C CA . SER A 1 179 ? 11.938 -15.758 -10.266 1 97.31 179 SER A CA 1
ATOM 1367 C C . SER A 1 179 ? 13.336 -15.898 -9.656 1 97.31 179 SER A C 1
ATOM 1369 O O . SER A 1 179 ? 14.336 -15.625 -10.32 1 97.31 179 SER A O 1
ATOM 1371 N N . PHE A 1 180 ? 13.352 -16.203 -8.406 1 96 180 PHE A N 1
ATOM 1372 C CA . PHE A 1 180 ? 14.594 -16.531 -7.715 1 96 180 PHE A CA 1
ATOM 1373 C C . PHE A 1 180 ? 14.586 -17.969 -7.234 1 96 180 PHE A C 1
ATOM 1375 O O . PHE A 1 180 ? 13.703 -18.375 -6.477 1 96 180 PHE A O 1
ATOM 1382 N N . ALA A 1 181 ? 15.617 -18.703 -7.688 1 88.44 181 ALA A N 1
ATOM 1383 C CA . ALA A 1 181 ? 15.773 -20.078 -7.219 1 88.44 181 ALA A CA 1
ATOM 1384 C C . ALA A 1 181 ? 16.594 -20.125 -5.938 1 88.44 181 ALA A C 1
ATOM 1386 O O . ALA A 1 181 ? 17.266 -19.156 -5.586 1 88.44 181 ALA A O 1
ATOM 1387 N N . GLY A 1 182 ? 16.672 -21.281 -5.234 1 72.44 182 GLY A N 1
ATOM 1388 C CA . GLY A 1 182 ? 17.578 -21.562 -4.129 1 72.44 182 GLY A CA 1
ATOM 1389 C C . GLY A 1 182 ? 17.25 -20.766 -2.877 1 72.44 182 GLY A C 1
ATOM 1390 O O . GLY A 1 182 ? 18.156 -20.359 -2.139 1 72.44 182 GLY A O 1
ATOM 1391 N N . HIS A 1 183 ? 15.953 -20.766 -2.516 1 66.44 183 HIS A N 1
ATOM 1392 C CA . HIS A 1 183 ? 15.578 -20.016 -1.319 1 66.44 183 HIS A CA 1
ATOM 1393 C C . HIS A 1 183 ? 16.031 -20.734 -0.056 1 66.44 183 HIS A C 1
ATOM 1395 O O . HIS A 1 183 ? 16.234 -21.953 -0.067 1 66.44 183 HIS A O 1
ATOM 1401 N N . MET B 1 1 ? -2.887 22.453 -11.812 1 61.75 1 MET B N 1
ATOM 1402 C CA . MET B 1 1 ? -4.328 22.688 -11.797 1 61.75 1 MET B CA 1
ATOM 1403 C C . MET B 1 1 ? -4.891 22.5 -10.391 1 61.75 1 MET B C 1
ATOM 1405 O O . MET B 1 1 ? -4.406 21.672 -9.625 1 61.75 1 MET B O 1
ATOM 1409 N N . THR B 1 2 ? -5.547 23.484 -9.898 1 82.56 2 THR B N 1
ATOM 1410 C CA . THR B 1 2 ? -6.172 23.469 -8.578 1 82.56 2 THR B CA 1
ATOM 1411 C C . THR B 1 2 ? -7.469 22.672 -8.609 1 82.56 2 THR B C 1
ATOM 1413 O O . THR B 1 2 ? -8.234 22.75 -9.57 1 82.56 2 THR B O 1
ATOM 1416 N N . ALA B 1 3 ? -7.539 21.734 -7.629 1 90.56 3 ALA B N 1
ATOM 1417 C CA . ALA B 1 3 ? -8.766 20.953 -7.52 1 90.56 3 ALA B CA 1
ATOM 1418 C C . ALA B 1 3 ? -10 21.859 -7.5 1 90.56 3 ALA B C 1
ATOM 1420 O O . ALA B 1 3 ? -10 22.906 -6.848 1 90.56 3 ALA B O 1
ATOM 1421 N N . THR B 1 4 ? -10.992 21.484 -8.203 1 94.81 4 THR B N 1
ATOM 1422 C CA . THR B 1 4 ? -12.258 22.203 -8.156 1 94.81 4 THR B CA 1
ATOM 1423 C C . THR B 1 4 ? -13.078 21.766 -6.949 1 94.81 4 THR B C 1
ATOM 1425 O O . THR B 1 4 ? -12.852 20.688 -6.395 1 94.81 4 THR B O 1
ATOM 1428 N N . ALA B 1 5 ? -14.094 22.578 -6.672 1 95.12 5 ALA B N 1
ATOM 1429 C CA . ALA B 1 5 ? -15 22.25 -5.582 1 95.12 5 ALA B CA 1
ATOM 1430 C C . ALA B 1 5 ? -15.773 20.969 -5.883 1 95.12 5 ALA B C 1
ATOM 1432 O O . ALA B 1 5 ? -16.031 20.156 -4.984 1 95.12 5 ALA B O 1
ATOM 1433 N N . GLN B 1 6 ? -16.094 20.781 -7.109 1 96.69 6 GLN B N 1
ATOM 1434 C CA . GLN B 1 6 ? -16.844 19.609 -7.523 1 96.69 6 GLN B CA 1
ATOM 1435 C C . GLN B 1 6 ? -16.016 18.344 -7.379 1 96.69 6 GLN B C 1
ATOM 1437 O O . GLN B 1 6 ? -16.516 17.297 -6.961 1 96.69 6 GLN B O 1
ATOM 1442 N N . GLN B 1 7 ? -14.773 18.422 -7.758 1 97.81 7 GLN B N 1
ATOM 1443 C CA . GLN B 1 7 ? -13.867 17.297 -7.625 1 97.81 7 GLN B CA 1
ATOM 1444 C C . GLN B 1 7 ? -13.695 16.906 -6.16 1 97.81 7 GLN B C 1
ATOM 1446 O O . GLN B 1 7 ? -13.742 15.711 -5.82 1 97.81 7 GLN B O 1
ATOM 1451 N N . LEU B 1 8 ? -13.5 17.906 -5.316 1 97.81 8 LEU B N 1
ATOM 1452 C CA . LEU B 1 8 ? -13.297 17.656 -3.896 1 97.81 8 LEU B CA 1
ATOM 1453 C C . LEU B 1 8 ? -14.555 17.094 -3.254 1 97.81 8 LEU B C 1
ATOM 1455 O O . LEU B 1 8 ? -14.477 16.203 -2.396 1 97.81 8 LEU B O 1
ATOM 1459 N N . GLU B 1 9 ? -15.68 17.578 -3.664 1 97.88 9 GLU B N 1
ATOM 1460 C CA . GLU B 1 9 ? -16.953 17.047 -3.178 1 97.88 9 GLU B CA 1
ATOM 1461 C C . GLU B 1 9 ? -17.141 15.594 -3.615 1 97.88 9 GLU B C 1
ATOM 1463 O O . GLU B 1 9 ? -17.625 14.766 -2.84 1 97.88 9 GLU B O 1
ATOM 1468 N N . PHE B 1 10 ? -16.844 15.328 -4.84 1 98.56 10 PHE B N 1
ATOM 1469 C CA . PHE B 1 10 ? -16.922 13.969 -5.352 1 98.56 10 PHE B CA 1
ATOM 1470 C C . PHE B 1 10 ? -16.062 13.023 -4.504 1 98.56 10 PHE B C 1
ATOM 1472 O O . PHE B 1 10 ? -16.516 11.945 -4.129 1 98.56 10 PHE B O 1
ATOM 1479 N N . LEU B 1 11 ? -14.828 13.453 -4.164 1 98.75 11 LEU B N 1
ATOM 1480 C CA . LEU B 1 11 ? -13.945 12.648 -3.326 1 98.75 11 LEU B CA 1
ATOM 1481 C C . LEU B 1 11 ? -14.531 12.469 -1.93 1 98.75 11 LEU B C 1
ATOM 1483 O O . LEU B 1 11 ? -14.523 11.367 -1.385 1 98.75 11 LEU B O 1
ATOM 1487 N N . LYS B 1 12 ? -14.969 13.547 -1.375 1 98.19 12 LYS B N 1
ATOM 1488 C CA . LYS B 1 12 ? -15.562 13.5 -0.04 1 98.19 12 LYS B CA 1
ATOM 1489 C C . LYS B 1 12 ? -16.719 12.508 0.019 1 98.19 12 LYS B C 1
ATOM 1491 O O . LYS B 1 12 ? -16.828 11.727 0.965 1 98.19 12 LYS B O 1
ATOM 1496 N N . ASN B 1 13 ? -17.531 12.477 -1.042 1 98.25 13 ASN B N 1
ATOM 1497 C CA . ASN B 1 13 ? -18.719 11.617 -1.104 1 98.25 13 ASN B CA 1
ATOM 1498 C C . ASN B 1 13 ? -18.328 10.156 -1.339 1 98.25 13 ASN B C 1
ATOM 1500 O O . ASN B 1 13 ? -19.156 9.258 -1.152 1 98.25 13 ASN B O 1
ATOM 1504 N N . SER B 1 14 ? -17.141 9.914 -1.766 1 98.5 14 SER B N 1
ATOM 1505 C CA . SER B 1 14 ? -16.688 8.555 -2.02 1 98.5 14 SER B CA 1
ATOM 1506 C C . SER B 1 14 ? -16.156 7.902 -0.748 1 98.5 14 SER B C 1
ATOM 1508 O O . SER B 1 14 ? -15.844 6.707 -0.738 1 98.5 14 SER B O 1
ATOM 1510 N N . ILE B 1 15 ? -16.078 8.656 0.37 1 98.31 15 ILE B N 1
ATOM 1511 C CA . ILE B 1 15 ? -15.562 8.148 1.639 1 98.31 15 ILE B CA 1
ATOM 1512 C C . ILE B 1 15 ? -16.719 7.871 2.592 1 98.31 15 ILE B C 1
ATOM 1514 O O . ILE B 1 15 ? -17.438 8.789 2.992 1 98.31 15 ILE B O 1
ATOM 1518 N N . LYS B 1 16 ? -16.875 6.625 2.988 1 97.5 16 LYS B N 1
ATOM 1519 C CA . LYS B 1 16 ? -17.953 6.227 3.893 1 97.5 16 LYS B CA 1
ATOM 1520 C C . LYS B 1 16 ? -17.609 6.562 5.34 1 97.5 16 LYS B C 1
ATOM 1522 O O . LYS B 1 16 ? -16.453 6.43 5.754 1 97.5 16 LYS B O 1
ATOM 1527 N N . SER B 1 17 ? -18.547 6.98 6.051 1 96.69 17 SER B N 1
ATOM 1528 C CA . SER B 1 17 ? -18.422 7.184 7.488 1 96.69 17 SER B CA 1
ATOM 1529 C C . SER B 1 17 ? -19.047 6.031 8.266 1 96.69 17 SER B C 1
ATOM 1531 O O . SER B 1 17 ? -20.188 5.656 8.016 1 96.69 17 SER B O 1
ATOM 1533 N N . ILE B 1 18 ? -18.281 5.48 9.133 1 96.69 18 ILE B N 1
ATOM 1534 C CA . ILE B 1 18 ? -18.719 4.336 9.922 1 96.69 18 ILE B CA 1
ATOM 1535 C C . ILE B 1 18 ? -18.859 4.738 11.391 1 96.69 18 ILE B C 1
ATOM 1537 O O . ILE B 1 18 ? -17.859 5.094 12.039 1 96.69 18 ILE B O 1
ATOM 1541 N N . GLN B 1 19 ? -19.953 4.621 11.891 1 95 19 GLN B N 1
ATOM 1542 C CA . GLN B 1 19 ? -20.234 4.984 13.281 1 95 19 GLN B CA 1
ATOM 1543 C C . GLN B 1 19 ? -19.672 3.941 14.242 1 95 19 GLN B C 1
ATOM 1545 O O . GLN B 1 19 ? -19.719 2.742 13.961 1 95 19 GLN B O 1
ATOM 1550 N N . ASP B 1 20 ? -19.156 4.375 15.461 1 94.25 20 ASP B N 1
ATOM 1551 C CA . ASP B 1 20 ? -18.781 3.547 16.594 1 94.25 20 ASP B CA 1
ATOM 1552 C C . ASP B 1 20 ? -17.672 2.566 16.219 1 94.25 20 ASP B C 1
ATOM 1554 O O . ASP B 1 20 ? -17.734 1.386 16.578 1 94.25 20 ASP B O 1
ATOM 1558 N N . TYR B 1 21 ? -16.75 3.041 15.438 1 93.06 21 TYR B N 1
ATOM 1559 C CA . TYR B 1 21 ? -15.57 2.266 15.062 1 93.06 21 TYR B CA 1
ATOM 1560 C C . TYR B 1 21 ? -14.297 3.078 15.25 1 93.06 21 TYR B C 1
ATOM 1562 O O . TYR B 1 21 ? -14.219 4.23 14.828 1 93.06 21 TYR B O 1
ATOM 1570 N N . PRO B 1 22 ? -13.328 2.479 15.828 1 90.56 22 PRO B N 1
ATOM 1571 C CA . PRO B 1 22 ? -13.242 1.124 16.375 1 90.56 22 PRO B CA 1
ATOM 1572 C C . PRO B 1 22 ? -13.938 0.994 17.734 1 90.56 22 PRO B C 1
ATOM 1574 O O . PRO B 1 22 ? -14.094 -0.118 18.25 1 90.56 22 PRO B O 1
ATOM 1577 N N . LYS B 1 23 ? -14.312 2.186 18.328 1 91.06 23 LYS B N 1
ATOM 1578 C CA . LYS B 1 23 ? -15.031 2.178 19.594 1 91.06 23 LYS B CA 1
ATOM 1579 C C . LYS B 1 23 ? -16.281 3.041 19.516 1 91.06 23 LYS B C 1
ATOM 1581 O O . LYS B 1 23 ? -16.406 3.9 18.641 1 91.06 23 LYS B O 1
ATOM 1586 N N . PRO B 1 24 ? -17.156 2.762 20.469 1 92.94 24 PRO B N 1
ATOM 1587 C CA . PRO B 1 24 ? -18.375 3.576 20.484 1 92.94 24 PRO B CA 1
ATOM 1588 C C . PRO B 1 24 ? -18.078 5.074 20.547 1 92.94 24 PRO B C 1
ATOM 1590 O O . PRO B 1 24 ? -17.188 5.496 21.281 1 92.94 24 PRO B O 1
ATOM 1593 N N . GLY B 1 25 ? -18.844 5.914 19.734 1 91.44 25 GLY B N 1
ATOM 1594 C CA . GLY B 1 25 ? -18.703 7.359 19.781 1 91.44 25 GLY B CA 1
ATOM 1595 C C . GLY B 1 25 ? -17.797 7.914 18.719 1 91.44 25 GLY B C 1
ATOM 1596 O O . GLY B 1 25 ? -17.781 9.125 18.469 1 91.44 25 GLY B O 1
ATOM 1597 N N . ILE B 1 26 ? -17.078 7.055 18.031 1 90.88 26 ILE B N 1
ATOM 1598 C CA . ILE B 1 26 ? -16.125 7.488 17.016 1 90.88 26 ILE B CA 1
ATOM 1599 C C . ILE B 1 26 ? -16.734 7.34 15.625 1 90.88 26 ILE B C 1
ATOM 1601 O O . ILE B 1 26 ? -17.391 6.336 15.336 1 90.88 26 ILE B O 1
ATOM 1605 N N . LEU B 1 27 ? -16.625 8.414 14.883 1 94.56 27 LEU B N 1
ATOM 1606 C CA . LEU B 1 27 ? -17 8.352 13.477 1 94.56 27 LEU B CA 1
ATOM 1607 C C . LEU B 1 27 ? -15.781 8.117 12.594 1 94.56 27 LEU B C 1
ATOM 1609 O O . LEU B 1 27 ? -15.008 9.039 12.328 1 94.56 27 LEU B O 1
ATOM 1613 N N . PHE B 1 28 ? -15.711 6.93 12.086 1 95.75 28 PHE B N 1
ATOM 1614 C CA . PHE B 1 28 ? -14.547 6.512 11.32 1 95.75 28 PHE B CA 1
ATOM 1615 C C . PHE B 1 28 ? -14.734 6.832 9.836 1 95.75 28 PHE B C 1
ATOM 1617 O O . PHE B 1 28 ? -15.789 6.559 9.266 1 95.75 28 PHE B O 1
ATOM 1624 N N . ARG B 1 29 ? -13.742 7.395 9.227 1 97.06 29 ARG B N 1
ATOM 1625 C CA . ARG B 1 29 ? -13.742 7.656 7.793 1 97.06 29 ARG B CA 1
ATOM 1626 C C . ARG B 1 29 ? -13.023 6.551 7.031 1 97.06 29 ARG B C 1
ATOM 1628 O O . ARG B 1 29 ? -11.797 6.445 7.09 1 97.06 29 ARG B O 1
ATOM 1635 N N . ASP B 1 30 ? -13.781 5.785 6.348 1 97.31 30 ASP B N 1
ATOM 1636 C CA . ASP B 1 30 ? -13.258 4.605 5.664 1 97.31 30 ASP B CA 1
ATOM 1637 C C . ASP B 1 30 ? -12.742 4.961 4.273 1 97.31 30 ASP B C 1
ATOM 1639 O O . ASP B 1 30 ? -13.516 5.02 3.314 1 97.31 30 ASP B O 1
ATOM 1643 N N . VAL B 1 31 ? -11.469 5.059 4.176 1 97.75 31 VAL B N 1
ATOM 1644 C CA . VAL B 1 31 ? -10.852 5.461 2.916 1 97.75 31 VAL B CA 1
ATOM 1645 C C . VAL B 1 31 ? -10.953 4.32 1.905 1 97.75 31 VAL B C 1
ATOM 1647 O O . VAL B 1 31 ? -10.766 4.531 0.704 1 97.75 31 VAL B O 1
ATOM 1650 N N . THR B 1 32 ? -11.258 3.053 2.33 1 98.19 32 THR B N 1
ATOM 1651 C CA . THR B 1 32 ? -11.289 1.927 1.403 1 98.19 32 THR B CA 1
ATOM 1652 C C . THR B 1 32 ? -12.422 2.094 0.391 1 98.19 32 THR B C 1
ATOM 1654 O O . THR B 1 32 ? -12.312 1.634 -0.748 1 98.19 32 THR B O 1
ATOM 1657 N N . SER B 1 33 ? -13.492 2.807 0.795 1 98.5 33 SER B N 1
ATOM 1658 C CA . SER B 1 33 ? -14.586 3.029 -0.146 1 98.5 33 SER B CA 1
ATOM 1659 C C . SER B 1 33 ? -14.141 3.904 -1.312 1 98.5 33 SER B C 1
ATOM 1661 O O . SER B 1 33 ? -14.602 3.725 -2.441 1 98.5 33 SER B O 1
ATOM 1663 N N . LEU B 1 34 ? -13.258 4.809 -1.069 1 98.81 34 LEU B N 1
ATOM 1664 C CA . LEU B 1 34 ? -12.672 5.621 -2.131 1 98.81 34 LEU B CA 1
ATOM 1665 C C . LEU B 1 34 ? -11.852 4.758 -3.084 1 98.81 34 LEU B C 1
ATOM 1667 O O . LEU B 1 34 ? -11.93 4.926 -4.305 1 98.81 34 LEU B O 1
ATOM 1671 N N . LEU B 1 35 ? -11.07 3.797 -2.602 1 98.81 35 LEU B N 1
ATOM 1672 C CA . LEU B 1 35 ? -10.234 2.904 -3.396 1 98.81 35 LEU B CA 1
ATOM 1673 C C . LEU B 1 35 ? -11.078 2.059 -4.34 1 98.81 35 LEU B C 1
ATOM 1675 O O . LEU B 1 35 ? -10.633 1.717 -5.438 1 98.81 35 LEU B O 1
ATOM 1679 N N . GLU B 1 36 ? -12.25 1.716 -3.889 1 98.19 36 GLU B N 1
ATOM 1680 C CA . GLU B 1 36 ? -13.141 0.818 -4.621 1 98.19 36 GLU B CA 1
ATOM 1681 C C . GLU B 1 36 ? -13.75 1.516 -5.828 1 98.19 36 GLU B C 1
ATOM 1683 O O . GLU B 1 36 ? -14.219 0.856 -6.762 1 98.19 36 GLU B O 1
ATOM 1688 N N . ASP B 1 37 ? -13.789 2.83 -5.766 1 98.44 37 ASP B N 1
ATOM 1689 C CA . ASP B 1 37 ? -14.281 3.641 -6.879 1 98.44 37 ASP B CA 1
ATOM 1690 C C . ASP B 1 37 ? -13.133 4.066 -7.793 1 98.44 37 ASP B C 1
ATOM 1692 O O . ASP B 1 37 ? -12.344 4.953 -7.441 1 98.44 37 ASP B O 1
ATOM 1696 N N . PRO B 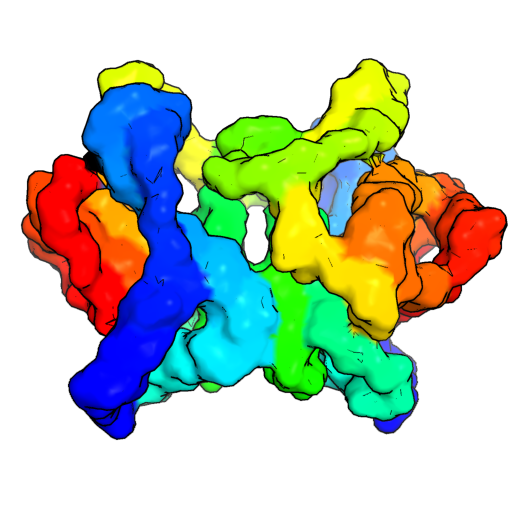1 38 ? -13.078 3.475 -9.016 1 98.62 38 PRO B N 1
ATOM 1697 C CA . PRO B 1 38 ? -11.922 3.725 -9.875 1 98.62 38 PRO B CA 1
ATOM 1698 C C . PRO B 1 38 ? -11.742 5.203 -10.211 1 98.62 38 PRO B C 1
ATOM 1700 O O . PRO B 1 38 ? -10.609 5.691 -10.273 1 98.62 38 PRO B O 1
ATOM 1703 N N . LYS B 1 39 ? -12.766 5.91 -10.383 1 98.75 39 LYS B N 1
ATOM 1704 C CA . LYS B 1 39 ? -12.68 7.324 -10.734 1 98.75 39 LYS B CA 1
ATOM 1705 C C . LYS B 1 39 ? -12.211 8.156 -9.539 1 98.75 39 LYS B C 1
ATOM 1707 O O . LYS B 1 39 ? -11.383 9.055 -9.688 1 98.75 39 LYS B O 1
ATOM 1712 N N . ALA B 1 40 ? -12.75 7.875 -8.391 1 98.88 40 ALA B N 1
ATOM 1713 C CA . ALA B 1 40 ? -12.352 8.602 -7.188 1 98.88 40 ALA B CA 1
ATOM 1714 C C . ALA B 1 40 ? -10.883 8.344 -6.852 1 98.88 40 ALA B C 1
ATOM 1716 O O . ALA B 1 40 ? -10.141 9.266 -6.516 1 98.88 40 ALA B O 1
ATOM 1717 N N . TYR B 1 41 ? -10.531 7.082 -6.949 1 98.88 41 TYR B N 1
ATOM 1718 C CA . TYR B 1 41 ? -9.156 6.715 -6.656 1 98.88 41 TYR B CA 1
ATOM 1719 C C . TYR B 1 41 ? -8.188 7.414 -7.605 1 98.88 41 TYR B C 1
ATOM 1721 O O . TYR B 1 41 ? -7.242 8.07 -7.164 1 98.88 41 TYR B O 1
ATOM 1729 N N . ALA B 1 42 ? -8.453 7.352 -8.883 1 98.88 42 ALA B N 1
ATOM 1730 C CA . ALA B 1 42 ? -7.613 7.988 -9.898 1 98.88 42 ALA B CA 1
ATOM 1731 C C . ALA B 1 42 ? -7.543 9.492 -9.68 1 98.88 42 ALA B C 1
ATOM 1733 O O . ALA B 1 42 ? -6.465 10.094 -9.766 1 98.88 42 ALA B O 1
ATOM 1734 N N . LEU B 1 43 ? -8.664 10.094 -9.359 1 98.88 43 LEU B N 1
ATOM 1735 C CA . LEU B 1 43 ? -8.719 11.539 -9.164 1 98.88 43 LEU B CA 1
ATOM 1736 C C . LEU B 1 43 ? -7.875 11.953 -7.965 1 98.88 43 LEU B C 1
ATOM 1738 O O . LEU B 1 43 ? -7.172 12.969 -8.016 1 98.88 43 LEU B O 1
ATOM 1742 N N . SER B 1 44 ? -7.945 11.18 -6.895 1 98.88 44 SER B N 1
ATOM 1743 C CA . SER B 1 44 ? -7.18 11.523 -5.699 1 98.88 44 SER B CA 1
ATOM 1744 C C . SER B 1 44 ? -5.684 11.531 -5.988 1 98.88 44 SER B C 1
ATOM 1746 O O . SER B 1 44 ? -4.965 12.43 -5.555 1 98.88 44 SER B O 1
ATOM 1748 N N . ILE B 1 45 ? -5.219 10.57 -6.746 1 98.88 45 ILE B N 1
ATOM 1749 C CA . ILE B 1 45 ? -3.805 10.5 -7.098 1 98.88 45 ILE B CA 1
ATOM 1750 C C . ILE B 1 45 ? -3.443 11.656 -8.023 1 98.88 45 ILE B C 1
ATOM 1752 O O . ILE B 1 45 ? -2.418 12.312 -7.832 1 98.88 45 ILE B O 1
ATOM 1756 N N . GLU B 1 46 ? -4.266 11.875 -8.977 1 98.75 46 GLU B N 1
ATOM 1757 C CA . GLU B 1 46 ? -4.023 12.938 -9.953 1 98.75 46 GLU B CA 1
ATOM 1758 C C . GLU B 1 46 ? -3.861 14.289 -9.273 1 98.75 46 GLU B C 1
ATOM 1760 O O . GLU B 1 46 ? -2.945 15.047 -9.602 1 98.75 46 GLU B O 1
ATOM 1765 N N . LEU B 1 47 ? -4.711 14.617 -8.375 1 98.81 47 LEU B N 1
ATOM 1766 C CA . LEU B 1 47 ? -4.684 15.906 -7.695 1 98.81 47 LEU B CA 1
ATOM 1767 C C . LEU B 1 47 ? -3.416 16.062 -6.863 1 98.81 47 LEU B C 1
ATOM 1769 O O . LEU B 1 47 ? -2.809 17.141 -6.836 1 98.81 47 LEU B O 1
ATOM 1773 N N . LEU B 1 48 ? -2.998 15.008 -6.184 1 98.75 48 LEU B N 1
ATOM 1774 C CA . LEU B 1 48 ? -1.774 15.062 -5.391 1 98.75 48 LEU B CA 1
ATOM 1775 C C . LEU B 1 48 ? -0.55 15.195 -6.289 1 98.75 48 LEU B C 1
ATOM 1777 O O . LEU B 1 48 ? 0.359 15.977 -5.992 1 98.75 48 LEU B O 1
ATOM 1781 N N . VAL B 1 49 ? -0.508 14.438 -7.379 1 98.81 49 VAL B N 1
ATOM 1782 C CA . VAL B 1 49 ? 0.609 14.508 -8.312 1 98.81 49 VAL B CA 1
ATOM 1783 C C . VAL B 1 49 ? 0.705 15.914 -8.906 1 98.81 49 VAL B C 1
ATOM 1785 O O . VAL B 1 49 ? 1.793 16.484 -8.977 1 98.81 49 VAL B O 1
ATOM 1788 N N . GLU B 1 50 ? -0.428 16.453 -9.305 1 98.56 50 GLU B N 1
ATOM 1789 C CA . GLU B 1 50 ? -0.451 17.797 -9.891 1 98.56 50 GLU B CA 1
ATOM 1790 C C . GLU B 1 50 ? 0.057 18.844 -8.898 1 98.56 50 GLU B C 1
ATOM 1792 O O . GLU B 1 50 ? 0.801 19.75 -9.273 1 98.56 50 GLU B O 1
ATOM 1797 N N . ARG B 1 51 ? -0.287 18.703 -7.668 1 97.88 51 ARG B N 1
ATOM 1798 C CA . ARG B 1 51 ? 0.098 19.641 -6.621 1 97.88 51 ARG B CA 1
ATOM 1799 C C . ARG B 1 51 ? 1.613 19.703 -6.465 1 97.88 51 ARG B C 1
ATOM 1801 O O . ARG B 1 51 ? 2.178 20.75 -6.184 1 97.88 51 ARG B O 1
ATOM 1808 N N . TYR B 1 52 ? 2.279 18.578 -6.695 1 98.31 52 TYR B N 1
ATOM 1809 C CA . TYR B 1 52 ? 3.68 18.516 -6.289 1 98.31 52 TYR B CA 1
ATOM 1810 C C . TYR B 1 52 ? 4.586 18.281 -7.492 1 98.31 52 TYR B C 1
ATOM 1812 O O . TYR B 1 52 ? 5.801 18.125 -7.344 1 98.31 52 TYR B O 1
ATOM 1820 N N . LYS B 1 53 ? 4.043 18.203 -8.719 1 97.75 53 LYS B N 1
ATOM 1821 C CA . LYS B 1 53 ? 4.801 17.859 -9.914 1 97.75 53 LYS B CA 1
ATOM 1822 C C . LYS B 1 53 ? 5.953 18.828 -10.141 1 97.75 53 LYS B C 1
ATOM 1824 O O . LYS B 1 53 ? 6.984 18.453 -10.711 1 97.75 53 LYS B O 1
ATOM 1829 N N . ASN B 1 54 ? 5.848 20.062 -9.672 1 97.69 54 ASN B N 1
ATOM 1830 C CA . ASN B 1 54 ? 6.895 21.062 -9.883 1 97.69 54 ASN B CA 1
ATOM 1831 C C . ASN B 1 54 ? 7.578 21.453 -8.578 1 97.69 54 ASN B C 1
ATOM 1833 O O . ASN B 1 54 ? 8.219 22.5 -8.492 1 97.69 54 ASN B O 1
ATOM 1837 N N . ALA B 1 55 ? 7.492 20.641 -7.578 1 97.75 55 ALA B N 1
ATOM 1838 C CA . ALA B 1 55 ? 8 21 -6.254 1 97.75 55 ALA B CA 1
ATOM 1839 C C . ALA B 1 55 ? 9.422 20.469 -6.055 1 97.75 55 ALA B C 1
ATOM 1841 O O . ALA B 1 55 ? 10.016 20.672 -4.992 1 97.75 55 ALA B O 1
ATOM 1842 N N . GLY B 1 56 ? 9.945 19.766 -7.008 1 98.25 56 GLY B N 1
ATOM 1843 C CA . GLY B 1 56 ? 11.312 19.266 -6.926 1 98.25 56 GLY B CA 1
ATOM 1844 C C . GLY B 1 56 ? 11.445 18.047 -6.027 1 98.25 56 GLY B C 1
ATOM 1845 O O . GLY B 1 56 ? 12.523 17.766 -5.496 1 98.25 56 GLY B O 1
ATOM 1846 N N . ILE B 1 57 ? 10.383 17.359 -5.789 1 98.81 57 ILE B N 1
ATOM 1847 C CA . ILE B 1 57 ? 10.383 16.156 -4.965 1 98.81 57 ILE B CA 1
ATOM 1848 C C . ILE B 1 57 ? 11.281 15.094 -5.594 1 98.81 57 ILE B C 1
ATOM 1850 O O . ILE B 1 57 ? 11.219 14.852 -6.801 1 98.81 57 ILE B O 1
ATOM 1854 N N . THR B 1 58 ? 12.086 14.477 -4.754 1 98.81 58 THR B N 1
ATOM 1855 C CA . THR B 1 58 ? 12.984 13.453 -5.281 1 98.81 58 THR B CA 1
ATOM 1856 C C . THR B 1 58 ? 12.602 12.078 -4.746 1 98.81 58 THR B C 1
ATOM 1858 O O . THR B 1 58 ? 13.055 11.055 -5.27 1 98.81 58 THR B O 1
ATOM 1861 N N . LYS B 1 59 ? 11.766 12.023 -3.646 1 98.75 59 LYS B N 1
ATOM 1862 C CA . LYS B 1 59 ? 11.289 10.781 -3.059 1 98.75 59 LYS B CA 1
ATOM 1863 C C . LYS B 1 59 ? 9.922 10.969 -2.404 1 98.75 59 LYS B C 1
ATOM 1865 O O . LYS B 1 59 ? 9.617 12.047 -1.894 1 98.75 59 LYS B O 1
ATOM 1870 N N . VAL B 1 60 ? 9.18 9.992 -2.418 1 98.94 60 VAL B N 1
ATOM 1871 C CA . VAL B 1 60 ? 7.941 9.953 -1.646 1 98.94 60 VAL B CA 1
ATOM 1872 C C . VAL B 1 60 ? 8.047 8.891 -0.554 1 98.94 60 VAL B C 1
ATOM 1874 O O . VAL B 1 60 ?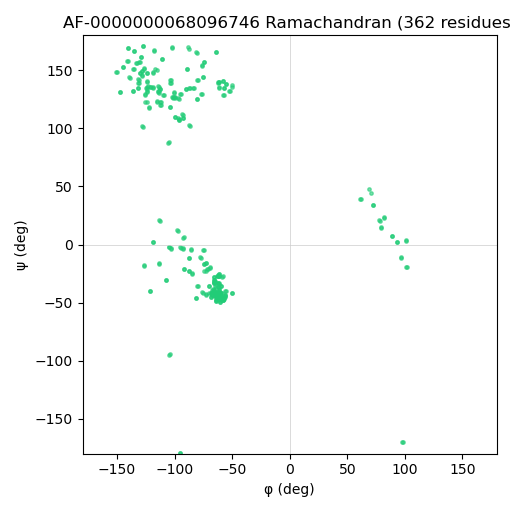 8.523 7.777 -0.803 1 98.94 60 VAL B O 1
ATOM 1877 N N . VAL B 1 61 ? 7.691 9.234 0.623 1 98.94 61 VAL B N 1
ATOM 1878 C CA . VAL B 1 61 ? 7.668 8.312 1.756 1 98.94 61 VAL B CA 1
ATOM 1879 C C . VAL B 1 61 ? 6.227 8.07 2.197 1 98.94 61 VAL B C 1
ATOM 1881 O O . VAL B 1 61 ? 5.43 9.016 2.268 1 98.94 61 VAL B O 1
ATOM 1884 N N . GLY B 1 62 ? 5.883 6.855 2.406 1 98.75 62 GLY B N 1
ATOM 1885 C CA . GLY B 1 62 ? 4.582 6.469 2.934 1 98.75 62 GLY B CA 1
ATOM 1886 C C . GLY B 1 62 ? 4.68 5.547 4.137 1 98.75 62 GLY B C 1
ATOM 1887 O O . GLY B 1 62 ? 5.551 4.68 4.191 1 98.75 62 GLY B O 1
ATOM 1888 N N . THR B 1 63 ? 3.74 5.633 5.02 1 97.62 63 THR B N 1
ATOM 1889 C CA . THR B 1 63 ? 3.756 4.848 6.246 1 97.62 63 THR B CA 1
ATOM 1890 C C . THR B 1 63 ? 2.783 3.678 6.156 1 97.62 63 THR B C 1
ATOM 1892 O O . THR B 1 63 ? 1.693 3.812 5.594 1 97.62 63 THR B O 1
ATOM 1895 N N . GLU B 1 64 ? 3.15 2.543 6.684 1 96.81 64 GLU B N 1
ATOM 1896 C CA . GLU B 1 64 ? 2.316 1.345 6.676 1 96.81 64 GLU B CA 1
ATOM 1897 C C . GLU B 1 64 ? 1.021 1.566 7.449 1 96.81 64 GLU B C 1
ATOM 1899 O O . GLU B 1 64 ? 1.039 2.102 8.562 1 96.81 64 GLU B O 1
ATOM 1904 N N . ALA B 1 65 ? -0.021 1.029 6.875 1 96.94 65 ALA B N 1
ATOM 1905 C CA . ALA B 1 65 ? -0.14 0.361 5.582 1 96.94 65 ALA B CA 1
ATOM 1906 C C . ALA B 1 65 ? -0.884 1.237 4.578 1 96.94 65 ALA B C 1
ATOM 1908 O O . ALA B 1 65 ? -0.59 1.208 3.381 1 96.94 65 ALA B O 1
ATOM 1909 N N . ARG B 1 66 ? -1.846 2.082 5.203 1 98.12 66 ARG B N 1
ATOM 1910 C CA . ARG B 1 66 ? -2.746 2.797 4.305 1 98.12 66 ARG B CA 1
ATOM 1911 C C . ARG B 1 66 ? -2.008 3.902 3.555 1 98.12 66 ARG B C 1
ATOM 1913 O O . ARG B 1 66 ? -2.396 4.273 2.445 1 98.12 66 ARG B O 1
ATOM 1920 N N . GLY B 1 67 ? -0.901 4.32 4.105 1 98.56 67 GLY B N 1
ATOM 1921 C CA . GLY B 1 67 ? -0.068 5.281 3.402 1 98.56 67 GLY B CA 1
ATOM 1922 C C . GLY B 1 67 ? 0.472 4.75 2.086 1 98.56 67 GLY B C 1
ATOM 1923 O O . GLY B 1 67 ? 0.797 5.527 1.187 1 98.56 67 GLY B O 1
ATOM 1924 N N . PHE B 1 68 ? 0.612 3.42 1.979 1 98.88 68 PHE B N 1
ATOM 1925 C CA . PHE B 1 68 ? 1.112 2.797 0.76 1 98.88 68 PHE B CA 1
ATOM 1926 C C . PHE B 1 68 ? 0.132 2.992 -0.39 1 98.88 68 PHE B C 1
ATOM 1928 O O . PHE B 1 68 ? 0.542 3.168 -1.539 1 98.88 68 PHE B O 1
ATOM 1935 N N . LEU B 1 69 ? -1.116 3.033 -0.068 1 98.88 69 LEU B N 1
ATOM 1936 C CA . LEU B 1 69 ? -2.197 3.021 -1.047 1 98.88 69 LEU B CA 1
ATOM 1937 C C . LEU B 1 69 ? -2.225 4.324 -1.842 1 98.88 69 LEU B C 1
ATOM 1939 O O . LEU B 1 69 ? -2.818 4.383 -2.922 1 98.88 69 LEU B O 1
ATOM 1943 N N . PHE B 1 70 ? -1.609 5.34 -1.279 1 98.94 70 PHE B N 1
ATOM 1944 C CA . PHE B 1 70 ? -1.627 6.648 -1.922 1 98.94 70 PHE B CA 1
ATOM 1945 C C . PHE B 1 70 ? -0.21 7.125 -2.215 1 98.94 70 PHE B C 1
ATOM 1947 O O . PHE B 1 70 ? 0.065 7.641 -3.301 1 98.94 70 PHE B O 1
ATOM 1954 N N . GLY B 1 71 ? 0.695 6.871 -1.277 1 98.94 71 GLY B N 1
ATOM 1955 C CA . GLY B 1 71 ? 2.07 7.316 -1.45 1 98.94 71 GLY B CA 1
ATOM 1956 C C . GLY B 1 71 ? 2.76 6.672 -2.639 1 98.94 71 GLY B C 1
ATOM 1957 O O . GLY B 1 71 ? 3.449 7.348 -3.404 1 98.94 71 GLY B O 1
ATOM 1958 N N . ALA B 1 72 ? 2.564 5.387 -2.781 1 98.88 72 ALA B N 1
ATOM 1959 C CA . ALA B 1 72 ? 3.215 4.645 -3.857 1 98.88 72 ALA B CA 1
ATOM 1960 C C . ALA B 1 72 ? 2.73 5.121 -5.223 1 98.88 72 ALA B C 1
ATOM 1962 O O . ALA B 1 72 ? 3.535 5.484 -6.082 1 98.88 72 ALA B O 1
ATOM 1963 N N . PRO B 1 73 ? 1.421 5.25 -5.457 1 98.94 73 PRO B N 1
ATOM 1964 C CA . PRO B 1 73 ? 0.946 5.785 -6.738 1 98.94 73 PRO B CA 1
ATOM 1965 C C . PRO B 1 73 ? 1.411 7.219 -6.988 1 98.94 73 PRO B C 1
ATOM 1967 O O . PRO B 1 73 ? 1.694 7.586 -8.133 1 98.94 73 PRO B O 1
ATOM 1970 N N . VAL B 1 74 ? 1.461 8.016 -5.941 1 98.94 74 VAL B N 1
ATOM 1971 C CA . VAL B 1 74 ? 1.924 9.383 -6.105 1 98.94 74 VAL B CA 1
ATOM 1972 C C . VAL B 1 74 ? 3.385 9.391 -6.551 1 98.94 74 VAL B C 1
ATOM 1974 O O . VAL B 1 74 ? 3.771 10.164 -7.43 1 98.94 74 VAL B O 1
ATOM 1977 N N . ALA B 1 75 ? 4.227 8.531 -5.938 1 98.94 75 ALA B N 1
ATOM 1978 C CA . ALA B 1 75 ? 5.625 8.406 -6.348 1 98.94 75 ALA B CA 1
ATOM 1979 C C . ALA B 1 75 ? 5.734 8.055 -7.828 1 98.94 75 ALA B C 1
ATOM 1981 O O . ALA B 1 75 ? 6.535 8.641 -8.555 1 98.94 75 ALA B O 1
ATOM 1982 N N . LEU B 1 76 ? 4.887 7.117 -8.266 1 98.94 76 LEU B N 1
ATOM 1983 C CA . LEU B 1 76 ? 4.855 6.719 -9.672 1 98.94 76 LEU B CA 1
ATOM 1984 C C . LEU B 1 76 ? 4.473 7.895 -10.562 1 98.94 76 LEU B C 1
ATOM 1986 O O . LEU B 1 76 ? 5.109 8.133 -11.586 1 98.94 76 LEU B O 1
ATOM 1990 N N . GLY B 1 77 ? 3.477 8.672 -10.164 1 98.88 77 GLY B N 1
ATOM 1991 C CA . GLY B 1 77 ? 3.025 9.828 -10.93 1 98.88 77 GLY B CA 1
ATOM 1992 C C . GLY B 1 77 ? 4.07 10.922 -11.031 1 98.88 77 GLY B C 1
ATOM 1993 O O . GLY B 1 77 ? 4.141 11.625 -12.039 1 98.88 77 GLY B O 1
ATOM 1994 N N . LEU B 1 78 ? 4.879 11.016 -9.961 1 98.88 78 LEU B N 1
ATOM 1995 C CA . LEU B 1 78 ? 5.918 12.039 -9.922 1 98.88 78 LEU B CA 1
ATOM 1996 C C . LEU B 1 78 ? 7.199 11.547 -10.578 1 98.88 78 LEU B C 1
ATOM 1998 O O . LEU B 1 78 ? 8.125 12.32 -10.812 1 98.88 78 LEU B O 1
ATOM 2002 N N . GLY B 1 79 ? 7.254 10.219 -10.852 1 98.75 79 GLY B N 1
ATOM 2003 C CA . GLY B 1 79 ? 8.445 9.641 -11.461 1 98.75 79 GLY B CA 1
ATOM 2004 C C . GLY B 1 79 ? 9.625 9.57 -10.5 1 98.75 79 GLY B C 1
ATOM 2005 O O . GLY B 1 79 ? 10.766 9.773 -10.906 1 98.75 79 GLY B O 1
ATOM 2006 N N . VAL B 1 80 ? 9.391 9.344 -9.242 1 98.81 80 VAL B N 1
ATOM 2007 C CA . VAL B 1 80 ? 10.445 9.266 -8.234 1 98.81 80 VAL B CA 1
ATOM 2008 C C . VAL B 1 80 ? 10.32 7.965 -7.445 1 98.81 80 VAL B C 1
ATOM 2010 O O . VAL B 1 80 ? 9.336 7.238 -7.598 1 98.81 80 VAL B O 1
ATOM 2013 N N . GLY B 1 81 ? 11.281 7.613 -6.613 1 98.56 81 GLY B N 1
ATOM 2014 C CA . GLY B 1 81 ? 11.25 6.406 -5.805 1 98.56 81 GLY B CA 1
ATOM 2015 C C . GLY B 1 81 ? 10.297 6.5 -4.629 1 98.56 81 GLY B C 1
ATOM 2016 O O . GLY B 1 81 ? 9.938 7.598 -4.199 1 98.56 81 GLY B O 1
ATOM 2017 N N . PHE B 1 82 ? 9.891 5.402 -4.188 1 98.94 82 PHE B N 1
ATOM 2018 C CA . PHE B 1 82 ? 9.039 5.293 -3.012 1 98.94 82 PHE B CA 1
ATOM 2019 C C . PHE B 1 82 ? 9.766 4.594 -1.873 1 98.94 82 PHE B C 1
ATOM 2021 O O . PHE B 1 82 ? 10.438 3.582 -2.088 1 98.94 82 PHE B O 1
ATOM 2028 N N . VAL B 1 83 ? 9.641 5.121 -0.701 1 98.94 83 VAL B N 1
ATOM 2029 C CA . VAL B 1 83 ? 10.289 4.574 0.49 1 98.94 83 VAL B CA 1
ATOM 2030 C C . VAL B 1 83 ? 9.227 4.246 1.542 1 98.94 83 VAL B C 1
ATOM 2032 O O . VAL B 1 83 ? 8.547 5.141 2.045 1 98.94 83 VAL B O 1
ATOM 2035 N N . PRO B 1 84 ? 9.125 3.02 1.89 1 98.94 84 PRO B N 1
ATOM 2036 C CA . PRO B 1 84 ? 8.172 2.658 2.945 1 98.94 84 PRO B CA 1
ATOM 2037 C C . PRO B 1 84 ? 8.75 2.844 4.348 1 98.94 84 PRO B C 1
ATOM 2039 O O . PRO B 1 84 ? 9.914 2.516 4.586 1 98.94 84 PRO B O 1
ATOM 2042 N N . VAL B 1 85 ? 7.996 3.426 5.199 1 98.81 85 VAL B N 1
ATOM 2043 C CA . VAL B 1 85 ? 8.227 3.43 6.641 1 98.81 85 VAL B CA 1
ATOM 2044 C C . VAL B 1 85 ? 7.301 2.418 7.312 1 98.81 85 VAL B C 1
ATOM 2046 O O . VAL B 1 85 ? 6.09 2.424 7.078 1 98.81 85 VAL B O 1
ATOM 2049 N N . ARG B 1 86 ? 7.898 1.544 8.102 1 98.62 86 ARG B N 1
ATOM 2050 C CA . ARG B 1 86 ? 7.109 0.421 8.602 1 98.62 86 ARG B CA 1
ATOM 2051 C C . ARG B 1 86 ? 7.359 0.191 10.086 1 98.62 86 ARG B C 1
ATOM 2053 O O . ARG B 1 86 ? 8.258 0.804 10.672 1 98.62 86 ARG B O 1
ATOM 2060 N N . LYS B 1 87 ? 6.488 -0.616 10.664 1 97.06 87 LYS B N 1
ATOM 2061 C CA . LYS B 1 87 ? 6.691 -1.051 12.047 1 97.06 87 LYS B CA 1
ATOM 2062 C C . LYS B 1 87 ? 7.953 -1.902 12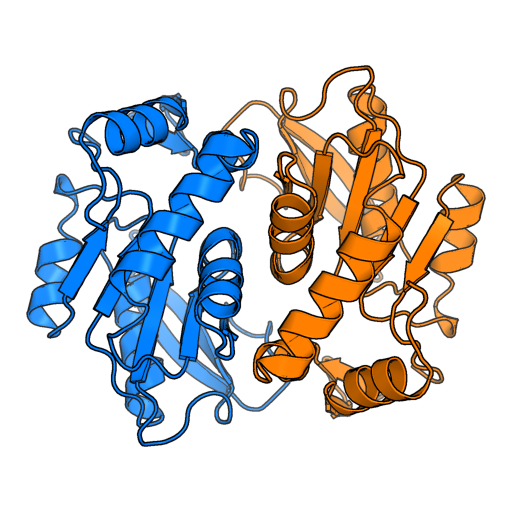.172 1 97.06 87 LYS B C 1
ATOM 2064 O O . LYS B 1 87 ? 8.508 -2.354 11.164 1 97.06 87 LYS B O 1
ATOM 2069 N N . PRO B 1 88 ? 8.414 -2.104 13.445 1 96.75 88 PRO B N 1
ATOM 2070 C CA . PRO B 1 88 ? 9.664 -2.836 13.648 1 96.75 88 PRO B CA 1
ATOM 2071 C C . PRO B 1 88 ? 9.625 -4.242 13.055 1 96.75 88 PRO B C 1
ATOM 2073 O O . PRO B 1 88 ? 8.594 -4.91 13.102 1 96.75 88 PRO B O 1
ATOM 2076 N N . ARG B 1 89 ? 10.789 -4.66 12.445 1 94.5 89 ARG B N 1
ATOM 2077 C CA . ARG B 1 89 ? 11.07 -6.02 11.992 1 94.5 89 ARG B CA 1
ATOM 2078 C C . ARG B 1 89 ? 10.398 -6.309 10.656 1 94.5 89 ARG B C 1
ATOM 2080 O O . ARG B 1 89 ? 10.289 -7.469 10.25 1 94.5 89 ARG B O 1
ATOM 2087 N N . LYS B 1 90 ? 9.945 -5.207 10 1 96.5 90 LYS B N 1
ATOM 2088 C CA . LYS B 1 90 ? 9.281 -5.406 8.711 1 96.5 90 LYS B CA 1
ATOM 2089 C C . LYS B 1 90 ? 10.195 -5 7.559 1 96.5 90 LYS B C 1
ATOM 2091 O O . LYS B 1 90 ? 9.82 -5.141 6.391 1 96.5 90 LYS B O 1
ATOM 2096 N N . LEU B 1 91 ? 11.359 -4.516 7.859 1 98.06 91 LEU B N 1
ATOM 2097 C CA . LEU B 1 91 ? 12.352 -4.098 6.871 1 98.06 91 LEU B CA 1
ATOM 2098 C C . LEU B 1 91 ? 13.633 -4.918 7.008 1 98.06 91 LEU B C 1
ATOM 2100 O O . LEU B 1 91 ? 14.141 -5.102 8.117 1 98.06 91 LEU B O 1
ATOM 2104 N N . PRO B 1 92 ? 14.18 -5.367 5.922 1 97.19 92 PRO B N 1
ATOM 2105 C CA . PRO B 1 92 ? 15.203 -6.414 6 1 97.19 92 PRO B CA 1
ATOM 2106 C C . PRO B 1 92 ? 16.609 -5.852 6.078 1 97.19 92 PRO B C 1
ATOM 2108 O O . PRO B 1 92 ? 17.562 -6.574 6.414 1 97.19 92 PRO B O 1
ATOM 2111 N N . ARG B 1 93 ? 16.812 -4.625 5.656 1 97.94 93 ARG B N 1
ATOM 2112 C CA . ARG B 1 93 ? 18.141 -4.035 5.691 1 97.94 93 ARG B CA 1
ATOM 2113 C C . ARG B 1 93 ? 18.344 -3.213 6.961 1 97.94 93 ARG B C 1
ATOM 2115 O O . ARG B 1 93 ? 17.469 -3.191 7.836 1 97.94 93 ARG B O 1
ATOM 2122 N N . GLU B 1 94 ? 19.516 -2.619 7.094 1 98 94 GLU B N 1
ATOM 2123 C CA . GLU B 1 94 ? 19.781 -1.786 8.258 1 98 94 GLU B CA 1
ATOM 2124 C C . GLU B 1 94 ? 18.766 -0.661 8.391 1 98 94 GLU B C 1
ATOM 2126 O O . GLU B 1 94 ? 18.422 -0.007 7.398 1 98 94 GLU B O 1
ATOM 2131 N N . THR B 1 95 ? 18.25 -0.467 9.664 1 98.56 95 THR B N 1
ATOM 2132 C CA . THR B 1 95 ? 17.203 0.53 9.875 1 98.56 95 THR B CA 1
ATOM 2133 C C . THR B 1 95 ? 17.562 1.446 11.047 1 98.56 95 THR B C 1
ATOM 2135 O O . THR B 1 95 ? 18.438 1.12 11.852 1 98.56 95 THR B O 1
ATOM 2138 N N . ILE B 1 96 ? 17 2.578 11.047 1 98.62 96 ILE B N 1
ATOM 2139 C CA . ILE B 1 96 ? 16.844 3.387 12.25 1 98.62 96 ILE B CA 1
ATOM 2140 C C . ILE B 1 96 ? 15.375 3.453 12.641 1 98.62 96 ILE B C 1
ATOM 2142 O O . ILE B 1 96 ? 14.5 3.16 11.828 1 98.62 96 ILE B O 1
ATOM 2146 N N . ASP B 1 97 ? 15.125 3.797 13.93 1 98.38 97 ASP B N 1
ATOM 2147 C CA . ASP B 1 97 ? 13.742 3.787 14.406 1 98.38 97 ASP B CA 1
ATOM 2148 C C . ASP B 1 97 ? 13.422 5.062 15.18 1 98.38 97 ASP B C 1
ATOM 2150 O O . ASP B 1 97 ? 14.32 5.828 15.531 1 98.38 97 ASP B O 1
ATOM 2154 N N . GLU B 1 98 ? 12.281 5.398 15.258 1 97.62 98 GLU B N 1
ATOM 2155 C CA . GLU B 1 98 ? 11.727 6.527 16 1 97.62 98 GLU B CA 1
ATOM 2156 C C . GLU B 1 98 ? 10.453 6.125 16.75 1 97.62 98 GLU B C 1
ATOM 2158 O O . GLU B 1 98 ? 9.57 5.48 16.172 1 97.62 98 GLU B O 1
ATOM 2163 N N . SER B 1 99 ? 10.406 6.496 18.031 1 94.81 99 SER B N 1
ATOM 2164 C CA . SER B 1 99 ? 9.211 6.223 18.828 1 94.81 99 SER B CA 1
ATOM 2165 C C . SER B 1 99 ? 8.211 7.363 18.734 1 94.81 99 SER B C 1
ATOM 2167 O O . SER B 1 99 ? 8.578 8.508 18.453 1 94.81 99 SER B O 1
ATOM 2169 N N . TYR B 1 100 ? 6.984 7.043 18.875 1 91.12 100 TYR B N 1
ATOM 2170 C CA . TYR B 1 100 ? 5.926 8.047 18.953 1 91.12 100 TYR B CA 1
ATOM 2171 C C . TYR B 1 100 ? 4.824 7.598 19.906 1 91.12 100 TYR B C 1
ATOM 2173 O O . TYR B 1 100 ? 4.652 6.402 20.156 1 91.12 100 TYR B O 1
ATOM 2181 N N . GLU B 1 101 ? 4.16 8.516 20.469 1 84.44 101 GLU B N 1
ATOM 2182 C CA . GLU B 1 101 ? 3.182 8.234 21.516 1 84.44 101 GLU B CA 1
ATOM 2183 C C . GLU B 1 101 ? 1.812 7.93 20.922 1 84.44 101 GLU B C 1
ATOM 2185 O O . GLU B 1 101 ? 1.4 8.555 19.938 1 84.44 101 GLU B O 1
ATOM 2190 N N . LEU B 1 102 ? 1.248 6.93 21.438 1 78.62 102 LEU B N 1
ATOM 2191 C CA . LEU B 1 102 ? -0.157 6.605 21.219 1 78.62 102 LEU B CA 1
ATOM 2192 C C . LEU B 1 102 ? -1.005 7.012 22.422 1 78.62 102 LEU B C 1
ATOM 2194 O O . LEU B 1 102 ? -0.482 7.543 23.406 1 78.62 102 LEU B O 1
ATOM 2198 N N . GLU B 1 103 ? -2.412 6.949 22.203 1 72.31 103 GLU B N 1
ATOM 2199 C CA . GLU B 1 103 ? -3.275 7.219 23.359 1 72.31 103 GLU B CA 1
ATOM 2200 C C . GLU B 1 103 ? -2.855 6.391 24.562 1 72.31 103 GLU B C 1
ATOM 2202 O O . GLU B 1 103 ? -2.818 6.898 25.688 1 72.31 103 GLU B O 1
ATOM 2207 N N . TYR B 1 104 ? -2.533 5.043 24.156 1 75.31 104 TYR B N 1
ATOM 2208 C CA . TYR B 1 104 ? -2.051 4.152 25.203 1 75.31 104 TYR B CA 1
ATOM 2209 C C . TYR B 1 104 ? -0.737 3.492 24.797 1 75.31 104 TYR B C 1
ATOM 2211 O O . TYR B 1 104 ? -0.723 2.582 23.969 1 75.31 104 TYR B O 1
ATOM 2219 N N . GLY B 1 105 ? 0.396 3.984 25.312 1 85.69 105 GLY B N 1
ATOM 2220 C CA . GLY B 1 105 ? 1.684 3.357 25.062 1 85.69 105 GLY B CA 1
ATOM 2221 C C . GLY B 1 105 ? 2.471 4.035 23.953 1 85.69 105 GLY B C 1
ATOM 2222 O O . GLY B 1 105 ? 2.234 5.203 23.641 1 85.69 105 GLY B O 1
ATOM 2223 N N . THR B 1 106 ? 3.535 3.34 23.578 1 89.25 106 THR B N 1
ATOM 2224 C CA . THR B 1 106 ? 4.414 3.859 22.547 1 89.25 106 THR B CA 1
ATOM 2225 C C . THR B 1 106 ? 4.551 2.857 21.406 1 89.25 106 THR B C 1
ATOM 2227 O O . THR B 1 106 ? 4.324 1.659 21.594 1 89.25 106 THR B O 1
ATOM 2230 N N . ASP B 1 107 ? 4.559 3.369 20.266 1 91.81 107 ASP B N 1
ATOM 2231 C CA . ASP B 1 107 ? 4.883 2.562 19.094 1 91.81 107 ASP B CA 1
ATOM 2232 C C . ASP B 1 107 ? 6.137 3.084 18.406 1 91.81 107 ASP B C 1
ATOM 2234 O O . ASP B 1 107 ? 6.672 4.133 18.781 1 91.81 107 ASP B O 1
ATOM 2238 N N . ARG B 1 108 ? 6.707 2.275 17.469 1 96.69 108 ARG B N 1
ATOM 2239 C CA . ARG B 1 108 ? 7.93 2.648 16.75 1 96.69 108 ARG B CA 1
ATOM 2240 C C . ARG B 1 108 ? 7.766 2.477 15.25 1 96.69 108 ARG B C 1
ATOM 2242 O O . ARG B 1 108 ? 7.035 1.592 14.797 1 96.69 108 ARG B O 1
ATOM 2249 N N . LEU B 1 109 ? 8.422 3.316 14.578 1 98.44 109 LEU B N 1
ATOM 2250 C CA . LEU B 1 109 ? 8.539 3.225 13.125 1 98.44 109 LEU B CA 1
ATOM 2251 C C . LEU B 1 109 ? 10 3.055 12.711 1 98.44 109 LEU B C 1
ATOM 2253 O O . LEU B 1 109 ? 10.906 3.543 13.398 1 98.44 109 LEU B O 1
ATOM 2257 N N . GLU B 1 110 ? 10.172 2.344 11.625 1 98.81 110 GLU B N 1
ATOM 2258 C CA . GLU B 1 110 ? 11.516 2.121 11.094 1 98.81 110 GLU B CA 1
ATOM 2259 C C . GLU B 1 110 ? 11.602 2.521 9.625 1 98.81 110 GLU B C 1
ATOM 2261 O O . GLU B 1 110 ? 10.609 2.457 8.898 1 98.81 110 GLU B O 1
ATOM 2266 N N . ILE B 1 111 ? 12.797 2.912 9.227 1 98.81 111 ILE B N 1
ATOM 2267 C CA . ILE B 1 111 ? 13.133 3.207 7.84 1 98.81 111 ILE B CA 1
ATOM 2268 C C . ILE B 1 111 ? 14.523 2.66 7.523 1 98.81 111 ILE B C 1
ATOM 2270 O O . ILE B 1 111 ? 15.383 2.588 8.398 1 98.81 111 ILE B O 1
ATOM 2274 N N . HIS B 1 112 ? 14.727 2.158 6.297 1 98.81 112 HIS B N 1
ATOM 2275 C CA . HIS B 1 112 ? 16.062 1.726 5.895 1 98.81 112 HIS B CA 1
ATOM 2276 C C . HIS B 1 112 ? 17.047 2.887 5.918 1 98.81 112 HIS B C 1
ATOM 2278 O O . HIS B 1 112 ? 16.75 3.975 5.422 1 98.81 112 HIS B O 1
ATOM 2284 N N . VAL B 1 113 ? 18.25 2.658 6.363 1 98.62 113 VAL B N 1
ATOM 2285 C CA . VAL B 1 113 ? 19.266 3.695 6.496 1 98.62 113 VAL B CA 1
ATOM 2286 C C . VAL B 1 113 ? 19.656 4.215 5.117 1 98.62 113 VAL B C 1
ATOM 2288 O O . VAL B 1 113 ? 19.969 5.398 4.957 1 98.62 113 VAL B O 1
ATOM 2291 N N . ASP B 1 114 ? 19.578 3.359 4.137 1 98.25 114 ASP B N 1
ATOM 2292 C CA . ASP B 1 114 ? 20.078 3.725 2.811 1 98.25 114 ASP B CA 1
ATOM 2293 C C . ASP B 1 114 ? 18.922 4.195 1.916 1 98.25 114 ASP B C 1
ATOM 2295 O O . ASP B 1 114 ? 19.094 4.348 0.705 1 98.25 114 ASP B O 1
ATOM 2299 N N . ALA B 1 115 ? 17.75 4.445 2.496 1 97.94 115 ALA B N 1
ATOM 2300 C CA . ALA B 1 115 ? 16.578 4.789 1.689 1 97.94 115 ALA B CA 1
ATOM 2301 C C . ALA B 1 115 ? 16.547 6.281 1.379 1 97.94 115 ALA B C 1
ATOM 2303 O O . ALA B 1 115 ? 15.883 6.715 0.438 1 97.94 115 ALA B O 1
ATOM 2304 N N . ILE B 1 116 ? 17.188 7.078 2.219 1 98.44 116 ILE B N 1
ATOM 2305 C CA . ILE B 1 116 ? 17.234 8.531 2.082 1 98.44 116 ILE B CA 1
ATOM 2306 C C . ILE B 1 116 ? 18.688 8.992 2.031 1 98.44 116 ILE B C 1
ATOM 2308 O O . ILE B 1 116 ? 19.531 8.5 2.791 1 98.44 116 ILE B O 1
ATOM 2312 N N . SER B 1 117 ? 18.938 9.859 1.134 1 97.56 117 SER B N 1
ATOM 2313 C CA . SER B 1 117 ? 20.266 10.477 1.035 1 97.56 117 SER B CA 1
ATOM 2314 C C . SER B 1 117 ? 20.188 11.969 1.312 1 97.56 117 SER B C 1
ATOM 2316 O O . SER B 1 117 ? 19.172 12.609 1.056 1 97.56 117 SER B O 1
ATOM 2318 N N . PRO B 1 118 ? 21.328 12.445 1.854 1 97.62 118 PRO B N 1
ATOM 2319 C CA . PRO B 1 118 ? 21.359 13.906 1.993 1 97.62 118 PRO B CA 1
ATOM 2320 C C . PRO B 1 118 ? 21.016 14.625 0.691 1 97.62 118 PRO B C 1
ATOM 2322 O O . PRO B 1 118 ? 21.516 14.258 -0.374 1 97.62 118 PRO B O 1
ATOM 2325 N N . GLY B 1 119 ? 20.109 15.609 0.776 1 95.25 119 GLY B N 1
ATOM 2326 C CA . GLY B 1 119 ? 19.703 16.359 -0.4 1 95.25 119 GLY B CA 1
ATOM 2327 C C . GLY B 1 119 ? 18.375 15.922 -0.964 1 95.25 119 GLY B C 1
ATOM 2328 O O . GLY B 1 119 ? 17.75 16.641 -1.753 1 95.25 119 GLY B O 1
ATOM 2329 N N . ASP B 1 120 ? 17.953 14.734 -0.604 1 98.56 120 ASP B N 1
ATOM 2330 C CA . ASP B 1 120 ? 16.641 14.297 -1.031 1 98.56 120 ASP B CA 1
ATOM 2331 C C . ASP B 1 120 ? 15.555 15.266 -0.561 1 98.56 120 ASP B C 1
ATOM 2333 O O . ASP B 1 120 ? 15.547 15.68 0.602 1 98.56 120 ASP B O 1
ATOM 2337 N N . LYS B 1 121 ? 14.758 15.688 -1.427 1 98.88 121 LYS B N 1
ATOM 2338 C CA . LYS B 1 121 ? 13.531 16.406 -1.099 1 98.88 121 LYS B CA 1
ATOM 2339 C C . LYS B 1 121 ? 12.344 15.438 -1.021 1 98.88 121 LYS B C 1
ATOM 2341 O O . LYS B 1 121 ? 11.852 14.969 -2.049 1 98.88 121 LYS B O 1
ATOM 2346 N N . VAL B 1 122 ? 11.859 15.289 0.197 1 98.88 122 VAL B N 1
ATOM 2347 C CA . VAL B 1 122 ? 10.961 14.164 0.455 1 98.88 122 VAL B CA 1
ATOM 2348 C C . VAL B 1 122 ? 9.539 14.68 0.683 1 98.88 122 VAL B C 1
ATOM 2350 O O . VAL B 1 122 ? 9.328 15.625 1.443 1 98.88 122 VAL B O 1
ATOM 2353 N N . LEU B 1 123 ? 8.602 14.125 -0.02 1 98.94 123 LEU B N 1
ATOM 2354 C CA . LEU B 1 123 ? 7.184 14.281 0.271 1 98.94 123 LEU B CA 1
ATOM 2355 C C . LEU B 1 123 ? 6.656 13.102 1.083 1 98.94 123 LEU B C 1
ATOM 2357 O O . LEU B 1 123 ? 6.84 11.945 0.698 1 98.94 123 LEU B O 1
ATOM 2361 N N . VAL B 1 124 ? 6.027 13.375 2.232 1 98.94 124 VAL B N 1
ATOM 2362 C CA . VAL B 1 124 ? 5.379 12.328 3.016 1 98.94 124 VAL B CA 1
ATOM 2363 C C . VAL B 1 124 ? 3.898 12.258 2.658 1 98.94 124 VAL B C 1
ATOM 2365 O O . VAL B 1 124 ? 3.211 13.281 2.623 1 98.94 124 VAL B O 1
ATOM 2368 N N . VAL B 1 125 ? 3.42 11.07 2.354 1 98.94 125 VAL B N 1
ATOM 2369 C CA . VAL B 1 125 ? 2.02 10.891 1.984 1 98.94 125 VAL B CA 1
ATOM 2370 C C . VAL B 1 125 ? 1.37 9.859 2.904 1 98.94 125 VAL B C 1
ATOM 2372 O O . VAL B 1 125 ? 1.944 8.797 3.16 1 98.94 125 VAL B O 1
ATOM 2375 N N . ASP B 1 126 ? 0.253 10.133 3.439 1 98.62 126 ASP B N 1
ATOM 2376 C CA . ASP B 1 126 ? -0.558 9.227 4.246 1 98.62 126 ASP B CA 1
ATOM 2377 C C . ASP B 1 126 ? -2.043 9.391 3.934 1 98.62 126 ASP B C 1
ATOM 2379 O O . ASP B 1 126 ? -2.432 10.312 3.211 1 98.62 126 ASP B O 1
ATOM 2383 N N . ASP B 1 127 ? -2.857 8.461 4.445 1 98.5 127 ASP B N 1
ATOM 2384 C CA . ASP B 1 127 ? -4.273 8.5 4.098 1 98.5 127 ASP B CA 1
ATOM 2385 C C . ASP B 1 127 ? -5.016 9.547 4.93 1 98.5 127 ASP B C 1
ATOM 2387 O O . ASP B 1 127 ? -5.938 10.203 4.441 1 98.5 127 ASP B O 1
ATOM 2391 N N . LEU B 1 128 ? -4.578 9.672 6.211 1 97.94 128 LEU B N 1
ATOM 2392 C CA . LEU B 1 128 ? -5.391 10.453 7.137 1 97.94 128 LEU B CA 1
ATOM 2393 C C . LEU B 1 128 ? -4.516 11.164 8.164 1 97.94 128 LEU B C 1
ATOM 2395 O O . LEU B 1 128 ? -3.588 10.57 8.711 1 97.94 128 LEU B O 1
ATOM 2399 N N . LEU B 1 129 ? -4.766 12.484 8.359 1 97.19 129 LEU B N 1
ATOM 2400 C CA . LEU B 1 129 ? -4.121 13.281 9.398 1 97.19 129 LEU B CA 1
ATOM 2401 C C . LEU B 1 129 ? -5.039 13.453 10.602 1 97.19 129 LEU B C 1
ATOM 2403 O O . LEU B 1 129 ? -6.074 14.117 10.508 1 97.19 129 LEU B O 1
ATOM 2407 N N . ALA B 1 130 ? -4.691 12.828 11.625 1 94.44 130 ALA B N 1
ATOM 2408 C CA . ALA B 1 130 ? -5.387 13.016 12.898 1 94.44 130 ALA B CA 1
ATOM 2409 C C . ALA B 1 130 ? -4.566 13.875 13.852 1 94.44 130 ALA B C 1
ATOM 2411 O O . ALA B 1 130 ? -4.586 15.102 13.766 1 94.44 130 ALA B O 1
ATOM 2412 N N . THR B 1 131 ? -3.781 13.242 14.719 1 93.69 131 THR B N 1
ATOM 2413 C CA . THR B 1 131 ? -2.994 14 15.688 1 93.69 131 THR B CA 1
ATOM 2414 C C . THR B 1 131 ? -1.646 14.398 15.094 1 93.69 131 THR B C 1
ATOM 2416 O O . THR B 1 131 ? -0.967 15.281 15.617 1 93.69 131 THR B O 1
ATOM 2419 N N . GLY B 1 132 ? -1.22 13.664 14.102 1 95.19 132 GLY B N 1
ATOM 2420 C CA . GLY B 1 132 ? 0.019 14 13.422 1 95.19 132 GLY B CA 1
ATOM 2421 C C . GLY B 1 132 ? 1.227 13.273 13.984 1 95.19 132 GLY B C 1
ATOM 2422 O O . GLY B 1 132 ? 2.342 13.43 13.484 1 95.19 132 GLY B O 1
ATOM 2423 N N . GLY B 1 133 ? 1.026 12.398 14.977 1 94.19 133 GLY B N 1
ATOM 2424 C CA . GLY B 1 133 ? 2.119 11.703 15.633 1 94.19 133 GLY B CA 1
ATOM 2425 C C . GLY B 1 133 ? 2.92 10.828 14.68 1 94.19 133 GLY B C 1
ATOM 2426 O O . GLY B 1 133 ? 4.152 10.852 14.703 1 94.19 133 GLY B O 1
ATOM 2427 N N . THR B 1 134 ? 2.219 10.047 13.844 1 95 134 THR B N 1
ATOM 2428 C CA . THR B 1 134 ? 2.873 9.156 12.891 1 95 134 THR B CA 1
ATOM 2429 C C . THR B 1 134 ? 3.738 9.953 11.914 1 95 134 THR B C 1
ATOM 2431 O O . THR B 1 134 ? 4.891 9.594 11.664 1 95 134 THR B O 1
ATOM 2434 N N . ILE B 1 135 ? 3.238 11.062 11.43 1 97.44 135 ILE B N 1
ATOM 2435 C CA . ILE B 1 135 ? 3.938 11.883 10.438 1 97.44 135 ILE B CA 1
ATOM 2436 C C . ILE B 1 135 ? 5.152 12.547 11.086 1 97.44 135 ILE B C 1
ATOM 2438 O O . ILE B 1 135 ? 6.234 12.586 10.492 1 97.44 135 ILE B O 1
ATOM 2442 N N . GLU B 1 136 ? 4.977 13.016 12.266 1 97.12 136 GLU B N 1
ATOM 2443 C CA . GLU B 1 136 ? 6.102 13.633 12.961 1 97.12 136 GLU B CA 1
ATOM 2444 C C . GLU B 1 136 ? 7.246 12.641 13.156 1 97.12 136 GLU B C 1
ATOM 2446 O O . GLU B 1 136 ? 8.406 12.977 12.93 1 97.12 136 GLU B O 1
ATOM 2451 N N . ALA B 1 137 ? 6.926 11.43 13.625 1 97.5 137 ALA B N 1
ATOM 2452 C CA . ALA B 1 137 ? 7.938 10.391 13.789 1 97.5 137 ALA B CA 1
ATOM 2453 C C . ALA B 1 137 ? 8.617 10.07 12.461 1 97.5 137 ALA B C 1
ATOM 2455 O O . ALA B 1 137 ? 9.836 9.898 12.406 1 97.5 137 ALA B O 1
ATOM 2456 N N . THR B 1 138 ? 7.855 10 11.414 1 98.38 138 THR B N 1
ATOM 2457 C CA . THR B 1 138 ? 8.367 9.727 10.078 1 98.38 138 THR B CA 1
ATOM 2458 C C . THR B 1 138 ? 9.32 10.828 9.625 1 98.38 138 THR B C 1
ATOM 2460 O O . THR B 1 138 ? 10.414 10.547 9.117 1 98.38 138 THR B O 1
ATOM 2463 N N . VAL B 1 139 ? 8.938 12.039 9.828 1 98.38 139 VAL B N 1
ATOM 2464 C CA . VAL B 1 139 ? 9.742 13.195 9.43 1 98.38 139 VAL B CA 1
ATOM 2465 C C . VAL B 1 139 ? 11.062 13.18 10.188 1 98.38 139 VAL B C 1
ATOM 2467 O O . VAL B 1 139 ? 12.125 13.438 9.609 1 98.38 139 VAL B O 1
ATOM 2470 N N . LYS B 1 140 ? 11.008 12.867 11.469 1 98.06 140 LYS B N 1
ATOM 2471 C CA . LYS B 1 140 ? 12.227 12.773 12.266 1 98.06 140 LYS B CA 1
ATOM 2472 C C . LYS B 1 140 ? 13.188 11.734 11.688 1 98.06 140 LYS B C 1
ATOM 2474 O O . LYS B 1 140 ? 14.391 11.984 11.594 1 98.06 140 LYS B O 1
ATOM 2479 N N . LEU B 1 141 ? 12.672 10.594 11.328 1 98.69 141 LEU B N 1
ATOM 2480 C CA . LEU B 1 141 ? 13.484 9.547 10.719 1 98.69 141 LEU B CA 1
ATOM 2481 C C . LEU B 1 141 ? 14.172 10.047 9.453 1 98.69 141 LEU B C 1
ATOM 2483 O O . LEU B 1 141 ? 15.375 9.859 9.281 1 98.69 141 LEU B O 1
ATOM 2487 N N . ILE B 1 142 ? 13.398 10.703 8.57 1 98.75 142 ILE B N 1
ATOM 2488 C CA . ILE B 1 142 ? 13.906 11.195 7.289 1 98.75 142 ILE B CA 1
ATOM 2489 C C . ILE B 1 142 ? 15 12.227 7.531 1 98.75 142 ILE B C 1
ATOM 2491 O O . ILE B 1 142 ? 16.062 12.172 6.902 1 98.75 142 ILE B O 1
ATOM 2495 N N . ARG B 1 143 ? 14.773 13.086 8.445 1 98.56 143 ARG B N 1
ATOM 2496 C CA . ARG B 1 143 ? 15.719 14.164 8.711 1 98.56 143 ARG B CA 1
ATOM 2497 C C . ARG B 1 143 ? 17 13.625 9.352 1 98.56 143 ARG B C 1
ATOM 2499 O O . ARG B 1 143 ? 18.094 14.117 9.078 1 98.56 143 ARG B O 1
ATOM 2506 N N . ARG B 1 144 ? 16.891 12.633 10.172 1 98.38 144 ARG B N 1
ATOM 2507 C CA . ARG B 1 144 ? 18.062 12 10.758 1 98.38 144 ARG B CA 1
ATOM 2508 C C . ARG B 1 144 ? 18.953 11.391 9.68 1 98.38 144 ARG B C 1
ATOM 2510 O O . ARG B 1 144 ? 20.156 11.258 9.867 1 98.38 144 ARG B O 1
ATOM 2517 N N . LEU B 1 145 ? 18.344 11.062 8.547 1 98.56 145 LEU B N 1
ATOM 2518 C CA . LEU B 1 145 ? 19.109 10.492 7.441 1 98.56 145 LEU B CA 1
ATOM 2519 C C . LEU B 1 145 ? 19.578 11.586 6.484 1 98.56 145 LEU B C 1
ATOM 2521 O O . LEU B 1 145 ? 20.203 11.289 5.465 1 98.56 145 LEU B O 1
ATOM 2525 N N . GLY B 1 146 ? 19.188 12.836 6.754 1 98.38 146 GLY B N 1
ATOM 2526 C CA . GLY B 1 146 ? 19.672 13.969 5.988 1 98.38 146 GLY B CA 1
ATOM 2527 C C . GLY B 1 146 ? 18.688 14.461 4.945 1 98.38 146 GLY B C 1
ATOM 2528 O O . GLY B 1 146 ? 19 15.375 4.176 1 98.38 146 GLY B O 1
ATOM 2529 N N . GLY B 1 147 ? 17.516 13.891 4.887 1 98.69 147 GLY B N 1
ATOM 2530 C CA . GLY B 1 147 ? 16.5 14.328 3.941 1 98.69 147 GLY B CA 1
ATOM 2531 C C . GLY B 1 147 ? 15.812 15.617 4.355 1 98.69 147 GLY B C 1
ATOM 2532 O O . GLY B 1 147 ? 15.742 15.93 5.543 1 98.69 147 GLY B O 1
ATOM 2533 N N . GLU B 1 148 ? 15.328 16.297 3.35 1 98.5 148 GLU B N 1
ATOM 2534 C CA . GLU B 1 148 ? 14.523 17.484 3.574 1 98.5 148 GLU B CA 1
ATOM 2535 C C . GLU B 1 148 ? 13.031 17.188 3.439 1 98.5 148 GLU B C 1
ATOM 2537 O O . GLU B 1 148 ? 12.602 16.609 2.441 1 98.5 148 GLU B O 1
ATOM 2542 N N . VAL B 1 149 ? 12.352 17.531 4.438 1 98.5 149 VAL B N 1
ATOM 2543 C CA . VAL B 1 149 ? 10.906 17.391 4.402 1 98.5 149 VAL B CA 1
ATOM 2544 C C . VAL B 1 149 ? 10.242 18.734 4.695 1 98.5 149 VAL B C 1
ATOM 2546 O O . VAL B 1 149 ? 10.422 19.297 5.773 1 98.5 149 VAL B O 1
ATOM 2549 N N . ARG B 1 150 ? 9.438 19.156 3.768 1 97.94 150 ARG B N 1
ATOM 2550 C CA . ARG B 1 150 ? 8.719 20.422 3.959 1 97.94 150 ARG B CA 1
ATOM 2551 C C . ARG B 1 150 ? 7.215 20.219 3.77 1 97.94 150 ARG B C 1
ATOM 2553 O O . ARG B 1 150 ? 6.418 21.078 4.152 1 97.94 150 ARG B O 1
ATOM 2560 N N . ASP B 1 151 ? 6.863 19.109 3.123 1 98.56 151 ASP B N 1
ATOM 2561 C CA . ASP B 1 151 ? 5.465 18.906 2.756 1 98.56 151 ASP B CA 1
ATOM 2562 C C . ASP B 1 151 ? 4.996 17.5 3.162 1 98.56 151 ASP B C 1
ATOM 2564 O O . ASP B 1 151 ? 5.75 16.531 3.061 1 98.56 151 ASP B O 1
ATOM 2568 N N . ALA B 1 152 ? 3.809 17.453 3.594 1 98.81 152 ALA B N 1
ATOM 2569 C CA . ALA B 1 152 ? 3.057 16.203 3.789 1 98.81 152 ALA B CA 1
ATOM 2570 C C . ALA B 1 152 ? 1.665 16.312 3.172 1 98.81 152 ALA B C 1
ATOM 2572 O O . ALA B 1 152 ? 1.021 17.359 3.246 1 98.81 152 ALA B O 1
ATOM 2573 N N . ALA B 1 153 ? 1.245 15.281 2.549 1 98.81 153 ALA B N 1
ATOM 2574 C CA . ALA B 1 153 ? -0.049 15.281 1.871 1 98.81 153 ALA B CA 1
ATOM 2575 C C . ALA B 1 153 ? -0.932 14.141 2.379 1 98.81 153 ALA B C 1
ATOM 2577 O O . ALA B 1 153 ? -0.436 13.062 2.709 1 98.81 153 ALA B O 1
ATOM 2578 N N . PHE B 1 154 ? -2.217 14.391 2.387 1 98.75 154 PHE B N 1
ATOM 2579 C CA . PHE B 1 154 ? -3.207 13.461 2.918 1 98.75 154 PHE B CA 1
ATOM 2580 C C . PHE B 1 154 ? -4.461 13.445 2.049 1 98.75 154 PHE B C 1
ATOM 2582 O O . PHE B 1 154 ? -4.715 14.398 1.306 1 98.75 154 PHE B O 1
ATOM 2589 N N . ILE B 1 155 ? -5.188 12.328 2.17 1 98.81 155 ILE B N 1
ATOM 2590 C CA . ILE B 1 155 ? -6.52 12.297 1.58 1 98.81 155 ILE B CA 1
ATOM 2591 C C . ILE B 1 155 ? -7.512 12.984 2.512 1 98.81 155 ILE B C 1
ATOM 2593 O O . ILE B 1 155 ? -8.273 13.859 2.084 1 98.81 155 ILE B O 1
ATOM 2597 N N . ILE B 1 156 ? -7.41 12.625 3.797 1 98.56 156 ILE B N 1
ATOM 2598 C CA . ILE B 1 156 ? -8.383 13.086 4.781 1 98.56 156 ILE B CA 1
ATOM 2599 C C . ILE B 1 156 ? -7.68 13.875 5.879 1 98.56 156 ILE B C 1
ATOM 2601 O O . ILE B 1 156 ? -6.648 13.445 6.398 1 98.56 156 ILE B O 1
ATOM 2605 N N . ASN B 1 157 ? -8.219 14.953 6.25 1 98 157 ASN B N 1
ATOM 2606 C CA . ASN B 1 157 ? -7.828 15.711 7.434 1 98 157 ASN B CA 1
ATOM 2607 C C . ASN B 1 157 ? -8.938 15.734 8.477 1 98 157 ASN B C 1
ATOM 2609 O O . ASN B 1 157 ? -10.109 15.914 8.141 1 98 157 ASN B O 1
ATOM 2613 N N . LEU B 1 158 ? -8.609 15.438 9.719 1 97 158 LEU B N 1
ATOM 2614 C CA . LEU B 1 158 ? -9.469 15.656 10.867 1 97 158 LEU B CA 1
ATOM 2615 C C . LEU B 1 158 ? -9 16.844 11.688 1 97 158 LEU B C 1
ATOM 2617 O O . LEU B 1 158 ? -8.305 16.688 12.688 1 97 158 LEU B O 1
ATOM 2621 N N . PRO B 1 159 ? -9.453 18 11.336 1 96.25 159 PRO B N 1
ATOM 2622 C CA . PRO B 1 159 ? -8.859 19.234 11.852 1 96.25 159 PRO B CA 1
ATOM 2623 C C . PRO B 1 159 ? -8.977 19.359 13.375 1 96.25 159 PRO B C 1
ATOM 2625 O O . PRO B 1 159 ? -8.094 19.938 14.016 1 96.25 159 PRO B O 1
ATOM 2628 N N . ASP B 1 160 ? -9.938 18.766 13.984 1 95.31 160 ASP B N 1
ATOM 2629 C CA . ASP B 1 160 ? -10.211 18.938 15.406 1 95.31 160 ASP B CA 1
ATOM 2630 C C . ASP B 1 160 ? -9.203 18.172 16.266 1 95.31 160 ASP B C 1
ATOM 2632 O O . ASP B 1 160 ? -9.141 18.359 17.469 1 95.31 160 ASP B O 1
ATOM 2636 N N . LEU B 1 161 ? -8.344 17.438 15.617 1 94.31 161 LEU B N 1
ATOM 2637 C CA . LEU B 1 161 ? -7.441 16.594 16.391 1 94.31 161 LEU B CA 1
ATOM 2638 C C . LEU B 1 161 ? -6.047 17.203 16.453 1 94.31 161 LEU B C 1
ATOM 2640 O O . LEU B 1 161 ? -5.141 16.625 17.062 1 94.31 161 LEU B O 1
ATOM 2644 N N . GLY B 1 162 ? -5.855 18.328 15.758 1 95.06 162 GLY B N 1
ATOM 2645 C CA . GLY B 1 162 ? -4.707 19.188 16 1 95.06 162 GLY B CA 1
ATOM 2646 C C . GLY B 1 162 ? -3.492 18.812 15.18 1 95.06 162 GLY B C 1
ATOM 2647 O O . GLY B 1 162 ? -2.402 19.344 15.391 1 95.06 162 GLY B O 1
ATOM 2648 N N . GLY B 1 163 ? -3.645 17.875 14.25 1 96.31 163 GLY B N 1
ATOM 2649 C CA . GLY B 1 163 ? -2.52 17.391 13.469 1 96.31 163 GLY B CA 1
ATOM 2650 C C . GLY B 1 163 ? -1.87 18.469 12.625 1 96.31 163 GLY B C 1
ATOM 2651 O O . GLY B 1 163 ? -0.643 18.547 12.531 1 96.31 163 GLY B O 1
ATOM 2652 N N . GLU B 1 164 ? -2.598 19.328 12.016 1 97.19 164 GLU B N 1
ATOM 2653 C CA . GLU B 1 164 ? -2.072 20.391 11.164 1 97.19 164 GLU B CA 1
ATOM 2654 C C . GLU B 1 164 ? -1.17 21.344 11.945 1 97.19 164 GLU B C 1
ATOM 2656 O O . GLU B 1 164 ? -0.07 21.672 11.5 1 97.19 164 GLU B O 1
ATOM 2661 N N . ALA B 1 165 ? -1.67 21.734 13.094 1 97.38 165 ALA B N 1
ATOM 2662 C CA . ALA B 1 165 ? -0.9 22.656 13.938 1 97.38 165 ALA B CA 1
ATOM 2663 C C . ALA B 1 165 ? 0.402 22 14.398 1 97.38 165 ALA B C 1
ATOM 2665 O O . ALA B 1 165 ? 1.449 22.656 14.43 1 97.38 165 ALA B O 1
ATOM 2666 N N . ARG B 1 166 ? 0.289 20.781 14.773 1 96.56 166 ARG B N 1
ATOM 2667 C CA . ARG B 1 166 ? 1.468 20.047 15.211 1 96.56 166 ARG B CA 1
ATOM 2668 C C . ARG B 1 166 ? 2.529 20.016 14.109 1 96.56 166 ARG B C 1
ATOM 2670 O O . ARG B 1 166 ? 3.705 20.266 14.375 1 96.56 166 ARG B O 1
ATOM 2677 N N . LEU B 1 167 ? 2.09 19.688 12.898 1 97.81 167 LEU B N 1
ATOM 2678 C CA . LEU B 1 167 ? 3.016 19.609 11.773 1 97.81 167 LEU B CA 1
ATOM 2679 C C . LEU B 1 167 ? 3.586 20.969 11.43 1 97.81 167 LEU B C 1
ATOM 2681 O O . LEU B 1 167 ? 4.777 21.109 11.141 1 97.81 167 LEU B O 1
ATOM 2685 N N . GLU B 1 168 ? 2.793 21.938 11.5 1 97.56 168 GLU B N 1
ATOM 2686 C CA . GLU B 1 168 ? 3.256 23.297 11.227 1 97.56 168 GLU B CA 1
ATOM 2687 C C . GLU B 1 168 ? 4.363 23.703 12.195 1 97.56 168 GLU B C 1
ATOM 2689 O O . GLU B 1 168 ? 5.34 24.344 11.789 1 97.56 168 GLU B O 1
ATOM 2694 N N . LYS B 1 169 ? 4.211 23.375 13.406 1 96.94 169 LYS B N 1
ATOM 2695 C CA . LYS B 1 169 ? 5.215 23.688 14.422 1 96.94 169 LYS B CA 1
ATOM 2696 C C . LYS B 1 169 ? 6.543 23.016 14.102 1 96.94 169 LYS B C 1
ATOM 2698 O O . LYS B 1 169 ? 7.609 23.516 14.469 1 96.94 169 LYS B O 1
ATOM 2703 N N . SER B 1 170 ? 6.398 21.922 13.406 1 95.12 170 SER B N 1
ATOM 2704 C CA . SER B 1 170 ? 7.602 21.172 13.031 1 95.12 170 SER B CA 1
ATOM 2705 C C . SER B 1 170 ? 8.109 21.609 11.664 1 95.12 170 SER B C 1
ATOM 2707 O O . SER B 1 170 ? 8.977 20.938 11.086 1 95.12 170 SER B O 1
ATOM 2709 N N . GLY B 1 171 ? 7.512 22.641 11.086 1 96.88 171 GLY B N 1
ATOM 2710 C CA . GLY B 1 171 ? 7.961 23.172 9.812 1 96.88 171 GLY B CA 1
ATOM 2711 C C . GLY B 1 171 ? 7.441 22.391 8.625 1 96.88 171 GLY B C 1
ATOM 2712 O O . GLY B 1 171 ? 8.078 22.359 7.566 1 96.88 171 GLY B O 1
ATOM 2713 N N . ILE B 1 172 ? 6.344 21.688 8.797 1 98.06 172 ILE B N 1
ATOM 2714 C CA . ILE B 1 172 ? 5.789 20.875 7.727 1 98.06 172 ILE B CA 1
ATOM 2715 C C . ILE B 1 172 ? 4.461 21.469 7.262 1 98.06 172 ILE B C 1
ATOM 2717 O O . ILE B 1 172 ? 3.539 21.641 8.062 1 98.06 172 ILE B O 1
ATOM 2721 N N . ALA B 1 173 ? 4.383 21.781 6.016 1 98.06 173 ALA B N 1
ATOM 2722 C CA . ALA B 1 173 ? 3.113 22.172 5.406 1 98.06 173 ALA B CA 1
ATOM 2723 C C . ALA B 1 173 ? 2.273 20.953 5.055 1 98.06 173 ALA B C 1
ATOM 2725 O O . ALA B 1 173 ? 2.738 20.047 4.352 1 98.06 173 ALA B O 1
ATOM 2726 N N . SER B 1 174 ? 1.092 20.969 5.551 1 98 174 SER B N 1
ATOM 2727 C CA . SER B 1 174 ? 0.21 19.844 5.25 1 98 174 SER B CA 1
ATOM 2728 C C . SER B 1 174 ? -0.828 20.219 4.199 1 98 174 SER B C 1
ATOM 2730 O O . SER B 1 174 ? -1.323 21.344 4.184 1 98 174 SER B O 1
ATOM 2732 N N . TYR B 1 175 ? -1.085 19.344 3.291 1 98.19 175 TYR B N 1
ATOM 2733 C CA . TYR B 1 175 ? -2.137 19.453 2.287 1 98.19 175 TYR B CA 1
ATOM 2734 C C . TYR B 1 175 ? -3.055 18.234 2.311 1 98.19 175 TYR B C 1
ATOM 2736 O O . TYR B 1 175 ? -2.584 17.109 2.301 1 98.19 175 TYR B O 1
ATOM 2744 N N . SER B 1 176 ? -4.344 18.453 2.377 1 98.31 176 SER B N 1
ATOM 2745 C CA . SER B 1 176 ? -5.332 17.375 2.369 1 98.31 176 SER B CA 1
ATOM 2746 C C . SER B 1 176 ? -6.402 17.625 1.312 1 98.31 176 SER B C 1
ATOM 2748 O O . SER B 1 176 ? -6.785 18.766 1.057 1 98.31 176 SER B O 1
ATOM 2750 N N . LEU B 1 177 ? -6.891 16.594 0.723 1 98.44 177 LEU B N 1
ATOM 2751 C CA . LEU B 1 177 ? -7.91 16.719 -0.316 1 98.44 177 LEU B CA 1
ATOM 2752 C C . LEU B 1 177 ? -9.273 17.016 0.292 1 98.44 177 LEU B C 1
ATOM 2754 O O . LEU B 1 177 ? -10.023 17.844 -0.236 1 98.44 177 LEU B O 1
ATOM 2758 N N . VAL B 1 178 ? -9.578 16.312 1.437 1 98.19 178 VAL B N 1
ATOM 2759 C CA . VAL B 1 178 ? -10.883 16.516 2.057 1 98.19 178 VAL B CA 1
ATOM 2760 C C . VAL B 1 178 ? -10.727 16.641 3.568 1 98.19 178 VAL B C 1
ATOM 2762 O O . VAL B 1 178 ? -9.773 16.109 4.148 1 98.19 178 VAL B O 1
ATOM 2765 N N . SER B 1 179 ? -11.602 17.359 4.195 1 97.31 179 SER B N 1
ATOM 2766 C CA . SER B 1 179 ? -11.617 17.531 5.645 1 97.31 179 SER B CA 1
ATOM 2767 C C . SER B 1 179 ? -12.969 17.125 6.23 1 97.31 179 SER B C 1
ATOM 2769 O O . SER B 1 179 ? -14.016 17.422 5.645 1 97.31 179 SER B O 1
ATOM 2771 N N . PHE B 1 180 ? -12.898 16.375 7.281 1 96 180 PHE B N 1
ATOM 2772 C CA . PHE B 1 180 ? -14.086 16.047 8.055 1 96 180 PHE B CA 1
ATOM 2773 C C . PHE B 1 180 ? -14.008 16.641 9.453 1 96 180 PHE B C 1
ATOM 2775 O O . PHE B 1 180 ? -13.086 16.344 10.211 1 96 180 PHE B O 1
ATOM 2782 N N . ALA B 1 181 ? -15.039 17.453 9.75 1 88.44 181 ALA B N 1
ATOM 2783 C CA . ALA B 1 181 ? -15.133 18 11.102 1 88.44 181 ALA B CA 1
ATOM 2784 C C . ALA B 1 181 ? -15.891 17.062 12.031 1 88.44 181 ALA B C 1
ATOM 2786 O O . ALA B 1 181 ? -16.594 16.156 11.57 1 88.44 181 ALA B O 1
ATOM 2787 N N . GLY B 1 182 ? -15.867 17.281 13.359 1 72.75 182 GLY B N 1
ATOM 2788 C CA . GLY B 1 182 ? -16.703 16.625 14.352 1 72.75 182 GLY B CA 1
ATOM 2789 C C . GLY B 1 182 ? -16.328 15.164 14.562 1 72.75 182 GLY B C 1
ATOM 2790 O O . GLY B 1 182 ? -17.203 14.336 14.828 1 72.75 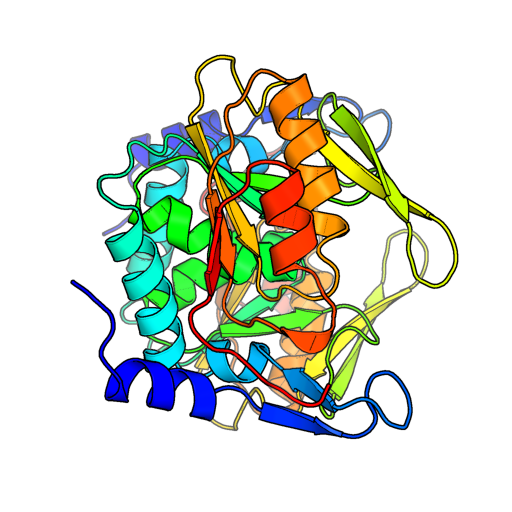182 GLY B O 1
ATOM 2791 N N . HIS B 1 183 ? -15.031 14.914 14.664 1 66.06 183 HIS B N 1
ATOM 2792 C CA . HIS B 1 183 ? -14.617 13.523 14.867 1 66.06 183 HIS B CA 1
ATOM 2793 C C . HIS B 1 183 ? -14.984 13.039 16.266 1 66.06 183 HIS B C 1
ATOM 2795 O O . HIS B 1 183 ? -15.156 13.852 17.188 1 66.06 183 HIS B O 1
#

pLDDT: mean 96.31, std 5.44, range [61.53, 98.94]

Nearest PDB structures (foldseek):
  8izj-assembly1_B  TM=9.889E-01  e=9.091E-37  Escherichia coli
  5znq-assembly1_B  TM=9.792E-01  e=6.246E-35  Yersinia pseudotuberculosis IP 32953
  4lza-assembly1_B  TM=9.602E-01  e=7.929E-25  Thermoanaerobacter pseudethanolicus ATCC 33223
  4m0k-assembly2_D  TM=9.390E-01  e=4.530E-25  Rhodothermus marinus DSM 4252
  6hgq-assembly1_B  TM=9.331E-01  e=4.806E-22  Homo sapiens

Sequence (366 aa):
MTATAQQLEFLKNSIKSIQDYPKPGILFRDVTSLLEDPKAYALSIELLVERYKNAGITKVVGTEARGFLFGAPVALGLGVGFVPVRKPRKLPRETIDESYELEYGTDRLEIHVDAISPGDKVLVVDDLLATGGTIEATVKLIRRLGGEVRDAAFIINLPDLGGEARLEKSGIASYSLVSFAGHMTATAQQLEFLKNSIKSIQDYPKPGILFRDVTSLLEDPKAYALSIELLVERYKNAGITKVVGTEARGFLFGAPVALGLGVGFVPVRKPRKLPRETIDESYELEYGTDRLEIHVDAISPGDKVLVVDDLLATGGTIEATVKLIRRLGGEVRDAAFIINLPDLGGEARLEKSGIASYSLVSFAGH

Organism: Citrobacter rodentium (strain ICC168) (NCBI:txid637910)

Solvent-accessible surface area (backbone atoms only — not comparable to full-atom values): 18937 Å² total; per-residue (Å²): 116,80,84,46,72,66,56,37,49,53,46,49,72,35,40,46,75,38,74,42,38,95,43,82,84,29,59,31,75,38,61,62,50,23,35,49,34,34,67,49,36,48,48,55,41,48,52,55,27,51,70,44,63,83,68,67,61,51,30,24,32,18,40,72,55,63,7,30,63,50,17,40,48,28,12,55,69,61,62,24,13,30,42,69,32,32,52,78,89,72,63,90,62,65,62,51,74,35,68,36,73,49,100,80,58,71,48,54,38,29,35,51,56,84,73,45,45,70,77,35,29,36,36,37,24,37,47,65,37,38,58,34,47,70,57,51,32,50,49,52,52,43,42,76,42,42,26,42,65,50,41,34,39,26,49,33,30,31,68,88,49,44,11,64,61,51,36,44,76,70,56,27,48,74,47,54,66,32,76,50,80,87,102,116,78,84,48,72,66,59,38,48,53,47,50,71,36,41,46,76,39,74,42,38,96,43,82,85,28,60,29,75,39,61,61,50,24,35,47,33,32,65,47,36,49,48,55,43,50,52,55,25,50,70,43,63,84,67,67,60,51,32,23,31,18,38,70,56,63,7,30,62,50,16,38,48,30,12,56,68,59,64,24,14,28,42,71,32,33,50,79,90,74,63,90,62,64,64,49,73,34,67,36,71,50,100,81,58,72,49,53,39,27,35,50,57,84,73,45,46,69,75,36,28,36,36,38,23,37,48,64,39,40,57,32,45,70,57,51,31,50,51,50,52,42,42,76,43,42,27,42,64,48,42,35,38,27,48,32,30,31,68,88,51,43,12,64,61,52,35,43,75,69,57,27,48,73,46,54,66,33,74,49,78,86,102

Foldseek 3Di:
DADDPVLLVVLVVQWDWDAQPPHHPDTDTHCVSLVVDPVSLVSLLVNLLVVCLPVQAAEEEAEPDQRCSRRVSNCVSSVHYYWYKYFPPPDDAAWDKFWFDDPPDIGIIITHLPPAAAPGEYEYEGAEFAQQRVVVRVCVRNVVSRYDAQEYEYAEYEPVRCNQVVCVVVNHHYYYSYYDYDD/DADDPVLLVVLVVQWDWDAQPPHHPDTDTHCVSLVVDPVSLVSLLVNLLVVCLPVQAAEEEAEPDQRCSRRVSNCVSSVHYYWYKYFPPPDDADWDKFWFDDPPDIGIIITHLPPAAAPGEYEYEGAEFAQQRVVVRVCVRNVVSRYDAQEYEYAEYEPVRCNQVVCVVVNHHYYYSYYDYDD